Protein AF-A0A6A6K712-F1 (afdb_monomer_lite)

Organism: Hevea brasiliensis (NCBI:txid3981)

pLDDT: mean 76.59, std 17.12, range [21.78, 97.38]

Secondary structure (DSSP, 8-state):
-EE--B---S-S-GGGSB-TTEEEEEETTTTEEEEEEE----PPPP-TT----GGG--S---SPPPP-----TT--S----S--------SSS-HHHHT-TTTT-----BTTTB-TTPEEEEEEEE-TTS-EEEEEEEEEE-----SSBS-----SSSTT-PPP--B-----------EEEE-----STTSS-S---EE------BTTTT-B-TTSS-EEEEEEEEEEE-TTSPEEEEEEE--S-----S-TTSHHHHHTGGGGSSEEEEE--TT---TT-S--TT--STTSHHHHTTS--B-TTS-EEEEE---------GGGSSSPPPP----EEEEES-SSS-TTTTPPPPPP-PPP------

InterPro domains:
  IPR000269 Copper amine oxidase [PTHR10638] (182-354)
  IPR015798 Copper amine oxidase, catalytic domain [PF01179] (91-160)
  IPR015798 Copper amine oxidase, catalytic domain [PF01179] (187-355)
  IPR016182 Copper amine oxidase, N-terminal [SSF54416] (19-58)
  IPR036460 Copper amine oxidase, catalytic domain superfamily [G3DSA:2.70.98.20] (83-179)
  IPR036460 Copper amine oxidase, catalytic domain superfamily [G3DSA:2.70.98.20] (180-360)
  IPR036460 Copper amine oxidase, catalytic domain superfamily [SSF49998] (57-358)

Foldseek 3Di:
DKDWDFDDDVAPLSVQFTQPQWIWDADPVVRDTPDIGRGDGDDTDDPPQQHPDPVPDDDDDDDDDDDDADDDPVAAPDDDDDDDDDDADDDLPRCCQRVNPLNPQAADDEPPRDDPRKDFDKDWDQDPVRDIDIHGRRDIDGDDFPPDWPDWDDDDVDPPDDIDTATDDDDDDFAFWAFFWDFDADPDPPDPDRGDGDGDGDTDFWQVSFQAAPPPGDTWGWGFQQVDAAPVGHTWIWIKDAWDGDADPDDCPDQSCLLVVVRHGQKTKAADDPLLDDQSANRRVVDRNCGHPVNRRVVGDTDPNGHMDMDGDDDDDDDDDPCPPPHHDDDDGDIDTGTDSNDNDDPCPPPHHDDDDDDPPDDPPD

Radius of gyration: 26.73 Å; chains: 1; bounding box: 67×60×81 Å

Sequence (366 aa):
MKVAIRVSELIIGVEKLELEGIKIIVDLEEMKIVDYNDRVKVPVPKSEGTDYRLSKQKPPYDPRINRAAIMQPDGPGFQIDGHTTRGILLQNIFCCGEFGFGLSAVSLVPLADCPNNAVFMDGYYAGQDGKLVKVPNVFCIFERHAGDAMWRHTELDVPDVDPREGCKVYVVKCFNVWFCRKLTRVSDNTTPRKSYWTVVSETAKTESEAKIQLGLKPAELVFVNPNKKTKPGNSYGYRLIPGLTTRSLLLEADCPQIRGAFTKYNVWVTQYYKSEIWAGGRYVDQSHGEDTLAVWSLRNREIDNKDIVFWYVIGIHHLPCQEDFPLMPTLSAGFELRPTNFFESSPVLKVKPPKPVTLPKCSAIP

Structure (mmCIF, N/CA/C/O backbone):
data_AF-A0A6A6K712-F1
#
_entry.id   AF-A0A6A6K712-F1
#
loop_
_atom_site.group_PDB
_atom_site.id
_atom_site.type_symbol
_atom_site.label_atom_id
_atom_site.label_alt_id
_atom_site.label_comp_id
_atom_site.label_asym_id
_atom_site.label_entity_id
_atom_site.label_seq_id
_atom_site.pdbx_PDB_ins_code
_atom_site.Cartn_x
_atom_site.Cartn_y
_atom_site.Cartn_z
_atom_site.occupancy
_atom_site.B_iso_or_equiv
_atom_site.auth_seq_id
_atom_site.auth_comp_id
_atom_site.auth_asym_id
_atom_site.auth_atom_id
_atom_site.pdbx_PDB_model_num
ATOM 1 N N . MET A 1 1 ? -1.254 4.210 -28.004 1.00 60.22 1 MET A N 1
ATOM 2 C CA . MET A 1 1 ? -0.074 4.087 -27.112 1.00 60.22 1 MET A CA 1
ATOM 3 C C . MET A 1 1 ? 1.002 5.101 -27.503 1.00 60.22 1 MET A C 1
ATOM 5 O O . MET A 1 1 ? 1.223 5.295 -28.692 1.00 60.22 1 MET A O 1
ATOM 9 N N . LYS A 1 2 ? 1.666 5.766 -26.545 1.00 56.66 2 LYS A N 1
ATOM 10 C CA . LYS A 1 2 ? 2.875 6.570 -26.826 1.00 56.66 2 LYS A CA 1
ATOM 11 C C . LYS A 1 2 ? 4.104 5.668 -26.749 1.00 56.66 2 LYS A C 1
ATOM 13 O O . LYS A 1 2 ? 4.188 4.859 -25.832 1.00 56.66 2 LYS A O 1
ATOM 18 N N . VAL A 1 3 ? 5.041 5.821 -27.678 1.00 59.66 3 VAL A N 1
ATOM 19 C CA . VAL A 1 3 ? 6.286 5.042 -27.709 1.00 59.66 3 VAL A CA 1
ATOM 20 C C . VAL A 1 3 ? 7.461 5.959 -27.392 1.00 59.66 3 VAL A C 1
ATOM 22 O O . VAL A 1 3 ? 7.604 7.011 -28.014 1.00 59.66 3 VAL A O 1
ATOM 25 N N . ALA A 1 4 ? 8.291 5.547 -26.433 1.00 50.91 4 ALA A N 1
ATOM 26 C CA . ALA A 1 4 ? 9.604 6.133 -26.183 1.00 50.91 4 ALA A CA 1
ATOM 27 C C . ALA A 1 4 ? 10.672 5.264 -26.862 1.00 50.91 4 ALA A C 1
ATOM 29 O O . ALA A 1 4 ? 10.611 4.035 -26.780 1.00 50.91 4 ALA A O 1
ATOM 30 N N . ILE A 1 5 ? 11.633 5.891 -27.544 1.00 57.91 5 ILE A N 1
ATOM 31 C CA . ILE A 1 5 ? 12.730 5.185 -28.219 1.00 57.91 5 ILE A CA 1
ATOM 32 C C . ILE A 1 5 ? 13.990 5.311 -27.372 1.00 57.91 5 ILE A C 1
ATOM 34 O O . ILE A 1 5 ? 14.330 6.390 -26.888 1.00 57.91 5 ILE A O 1
ATOM 38 N N . ARG A 1 6 ? 14.702 4.195 -27.221 1.00 57.81 6 ARG A N 1
ATOM 39 C CA . ARG A 1 6 ? 15.958 4.119 -26.478 1.00 57.81 6 ARG A CA 1
ATOM 40 C C . ARG A 1 6 ? 17.037 3.477 -27.340 1.00 57.81 6 ARG A C 1
ATOM 42 O O . ARG A 1 6 ? 16.749 2.569 -28.122 1.00 57.81 6 ARG A O 1
ATOM 49 N N . VAL A 1 7 ? 18.272 3.952 -27.209 1.00 58.78 7 VAL A N 1
ATOM 50 C CA . VAL A 1 7 ? 19.418 3.404 -27.943 1.00 58.78 7 VAL A CA 1
ATOM 51 C C . VAL A 1 7 ? 19.940 2.183 -27.193 1.00 58.78 7 VAL A C 1
ATOM 53 O O . VAL A 1 7 ? 20.369 2.285 -26.045 1.00 58.78 7 VAL A O 1
ATOM 56 N N . SER A 1 8 ? 19.913 1.021 -27.844 1.00 47.41 8 SER A N 1
ATOM 57 C CA . SER A 1 8 ? 20.531 -0.192 -27.311 1.00 47.41 8 SER A CA 1
ATOM 58 C C . SER A 1 8 ? 21.884 -0.416 -27.978 1.00 47.41 8 SER A C 1
ATOM 60 O O . SER A 1 8 ? 21.962 -0.873 -29.114 1.00 47.41 8 SER A O 1
ATOM 62 N N . GLU A 1 9 ? 22.957 -0.157 -27.241 1.00 56.66 9 GLU A N 1
ATOM 63 C CA . GLU A 1 9 ? 24.219 -0.882 -27.426 1.00 56.66 9 GLU A CA 1
ATOM 64 C C . GLU A 1 9 ? 24.123 -2.202 -26.621 1.00 56.66 9 GLU A C 1
ATOM 66 O O . GLU A 1 9 ? 23.123 -2.415 -25.936 1.00 56.66 9 GLU A O 1
ATOM 71 N N . LEU A 1 10 ? 25.087 -3.132 -26.686 1.00 54.31 10 LEU A N 1
ATOM 72 C CA . LEU A 1 10 ? 25.080 -4.434 -25.961 1.00 54.31 10 LEU A CA 1
ATOM 73 C C . LEU A 1 10 ? 25.186 -4.303 -24.409 1.00 54.31 10 LEU A C 1
ATOM 75 O O . LEU A 1 10 ? 25.837 -5.104 -23.728 1.00 54.31 10 LEU A O 1
ATOM 79 N N . ILE A 1 11 ? 24.563 -3.276 -23.836 1.00 54.75 11 ILE A N 1
ATOM 80 C CA . ILE A 1 11 ? 24.659 -2.793 -22.459 1.00 54.75 11 ILE A CA 1
ATOM 81 C C . ILE A 1 11 ? 23.267 -2.865 -21.818 1.00 54.75 11 ILE A C 1
ATOM 83 O O . ILE A 1 11 ? 22.264 -2.543 -22.451 1.00 54.75 11 ILE A O 1
ATOM 87 N N . ILE A 1 12 ? 23.197 -3.295 -20.554 1.00 56.53 12 ILE A N 1
ATOM 88 C CA . ILE A 1 12 ? 21.950 -3.270 -19.773 1.00 56.53 12 ILE A CA 1
ATOM 89 C C . ILE A 1 12 ? 21.884 -1.944 -19.009 1.00 56.53 12 ILE A C 1
ATOM 91 O O . ILE A 1 12 ? 22.878 -1.508 -18.437 1.00 56.53 12 ILE A O 1
ATOM 95 N N . GLY A 1 13 ? 20.716 -1.295 -19.020 1.00 54.72 13 GLY A N 1
ATOM 96 C CA . GLY A 1 13 ? 20.559 0.108 -18.613 1.00 54.72 13 GLY A CA 1
ATOM 97 C C . GLY A 1 13 ? 20.074 1.031 -19.735 1.00 54.72 13 GLY A C 1
ATOM 98 O O . GLY A 1 13 ? 20.143 2.246 -19.580 1.00 54.72 13 GLY A O 1
ATOM 99 N N . VAL A 1 14 ? 19.548 0.459 -20.826 1.00 54.84 14 VAL A N 1
ATOM 100 C CA . VAL A 1 14 ? 18.940 1.140 -21.990 1.00 54.84 14 VAL A CA 1
ATOM 101 C C . VAL A 1 14 ? 17.938 2.229 -21.583 1.00 54.84 14 VAL A C 1
ATOM 103 O O . VAL A 1 14 ? 17.750 3.207 -22.296 1.00 54.84 14 VAL A O 1
ATOM 106 N N . GLU A 1 15 ? 17.350 2.108 -20.393 1.00 55.06 15 GLU A N 1
ATOM 107 C CA . GLU A 1 15 ? 16.456 3.102 -19.795 1.00 55.06 15 GLU A CA 1
ATOM 108 C C . GLU A 1 15 ? 17.053 4.495 -19.628 1.00 55.06 15 GLU A C 1
ATOM 110 O O . GLU A 1 15 ? 16.322 5.476 -19.609 1.00 55.06 15 GLU A O 1
ATOM 115 N N . LYS A 1 16 ? 18.379 4.574 -19.533 1.00 59.19 16 LYS A N 1
ATOM 116 C CA . LYS A 1 16 ? 19.135 5.813 -19.328 1.00 59.19 16 LYS A CA 1
ATOM 117 C C . LYS A 1 16 ? 19.584 6.446 -20.644 1.00 59.19 16 LYS A C 1
ATOM 119 O O . LYS A 1 16 ? 20.157 7.528 -20.633 1.00 59.19 16 LYS A O 1
ATOM 124 N N . LEU A 1 17 ? 19.370 5.750 -21.761 1.00 67.81 17 LEU A N 1
ATOM 125 C CA . LEU A 1 17 ? 19.819 6.123 -23.102 1.00 67.81 17 LEU A CA 1
ATOM 126 C C . LEU A 1 17 ? 18.607 6.490 -23.962 1.00 67.81 17 LEU A C 1
ATOM 128 O O . LEU A 1 17 ? 18.352 5.891 -25.011 1.00 67.81 17 LEU A O 1
ATOM 132 N N . GLU A 1 18 ? 17.810 7.433 -23.466 1.00 67.88 18 GLU A N 1
ATOM 133 C CA . GLU A 1 18 ? 16.569 7.857 -24.106 1.00 67.88 18 GLU A CA 1
ATOM 134 C C . GLU A 1 18 ? 16.826 8.887 -25.212 1.00 67.88 18 GLU A C 1
ATOM 136 O O . GLU A 1 18 ? 17.618 9.818 -25.055 1.00 67.88 18 GLU A O 1
ATOM 141 N N . LEU A 1 19 ? 16.143 8.712 -26.347 1.00 69.56 19 LEU A N 1
ATOM 142 C CA . LEU A 1 19 ? 16.066 9.731 -27.387 1.00 69.56 19 LEU A CA 1
ATOM 143 C C . LEU A 1 19 ? 14.977 10.731 -27.011 1.00 69.56 19 LEU A C 1
ATOM 145 O O . LEU A 1 19 ? 13.797 10.546 -27.316 1.00 69.56 19 LEU A O 1
ATOM 149 N N . GLU A 1 20 ? 15.386 11.802 -26.343 1.00 72.81 20 GLU A N 1
ATOM 150 C CA . GLU A 1 20 ? 14.476 12.881 -25.989 1.00 72.81 20 GLU A CA 1
ATOM 151 C C . GLU A 1 20 ? 14.055 13.699 -27.216 1.00 72.81 20 GLU A C 1
ATOM 153 O O . GLU A 1 20 ? 14.796 13.863 -28.184 1.00 72.81 20 GLU A O 1
ATOM 158 N N . GLY A 1 21 ? 12.841 14.250 -27.153 1.00 72.81 21 GLY A N 1
ATOM 159 C CA . GLY A 1 21 ? 12.312 15.172 -28.161 1.00 72.81 21 GLY A CA 1
ATOM 160 C C . GLY A 1 21 ? 11.424 14.532 -29.225 1.00 72.81 21 GLY A C 1
ATOM 161 O O . GLY A 1 21 ? 10.531 15.217 -29.731 1.00 72.81 21 GLY A O 1
ATOM 162 N N . ILE A 1 22 ? 11.549 13.226 -29.469 1.00 78.88 22 ILE A N 1
ATOM 163 C CA . ILE A 1 22 ? 10.704 12.485 -30.415 1.00 78.88 22 ILE A CA 1
ATOM 164 C C . ILE A 1 22 ? 9.444 11.968 -29.707 1.00 78.88 22 ILE A C 1
ATOM 166 O O . ILE A 1 22 ? 9.503 11.351 -28.647 1.00 78.88 22 ILE A O 1
ATOM 170 N N . LYS A 1 23 ? 8.276 12.214 -30.301 1.00 75.94 23 LYS A N 1
ATOM 171 C CA . LYS A 1 23 ? 6.977 11.688 -29.870 1.00 75.94 23 LYS A CA 1
ATOM 172 C C . LYS A 1 23 ? 6.403 10.834 -30.992 1.00 75.94 23 LYS A C 1
ATOM 174 O O . LYS A 1 23 ? 6.152 11.344 -32.079 1.00 75.94 23 LYS A O 1
ATOM 179 N N . ILE A 1 24 ? 6.123 9.569 -30.695 1.00 79.88 24 ILE A N 1
ATOM 180 C CA . ILE A 1 24 ? 5.438 8.652 -31.612 1.00 79.88 24 ILE A CA 1
ATOM 181 C C . ILE A 1 24 ? 4.172 8.138 -30.937 1.00 79.88 24 ILE A C 1
ATOM 183 O O . ILE A 1 24 ? 4.213 7.705 -29.781 1.00 79.88 24 ILE A O 1
ATOM 187 N N . ILE A 1 25 ? 3.048 8.187 -31.648 1.00 75.50 25 ILE A N 1
ATOM 188 C CA . ILE A 1 25 ? 1.804 7.539 -31.236 1.00 75.50 25 ILE A CA 1
ATOM 189 C C . ILE A 1 25 ? 1.534 6.373 -32.177 1.00 75.50 25 ILE A C 1
ATOM 191 O O . ILE A 1 25 ? 1.516 6.531 -33.396 1.00 75.50 25 ILE A O 1
ATOM 195 N N . VAL A 1 26 ? 1.301 5.211 -31.579 1.00 82.69 26 VAL A N 1
ATOM 196 C CA . VAL A 1 26 ? 0.946 3.972 -32.266 1.00 82.69 26 VAL A CA 1
ATOM 197 C C . VAL A 1 26 ? -0.461 3.564 -31.855 1.00 82.69 26 VAL A C 1
ATOM 199 O O . VAL A 1 26 ? -0.799 3.580 -30.665 1.00 82.69 26 VAL A O 1
ATOM 202 N N . ASP A 1 27 ? -1.264 3.204 -32.844 1.00 80.06 27 ASP A N 1
ATOM 203 C CA . ASP A 1 27 ? -2.526 2.500 -32.664 1.00 80.06 27 ASP A CA 1
ATOM 204 C C . ASP A 1 27 ? -2.232 0.998 -32.552 1.00 80.06 27 ASP A C 1
ATOM 206 O O . ASP A 1 27 ? -1.562 0.435 -33.419 1.00 80.06 27 ASP A O 1
ATOM 210 N N . LEU A 1 28 ? -2.662 0.379 -31.450 1.00 84.88 28 LEU A N 1
ATOM 211 C CA . LEU A 1 28 ? -2.384 -1.030 -31.156 1.00 84.88 28 LEU A CA 1
ATOM 212 C C . LEU A 1 28 ? -3.397 -1.989 -31.790 1.00 84.88 28 LEU A C 1
ATOM 214 O O . LEU A 1 28 ? -3.107 -3.177 -31.875 1.00 84.88 28 LEU A O 1
ATOM 218 N N . GLU A 1 29 ? -4.558 -1.502 -32.229 1.00 83.50 29 GLU A N 1
ATOM 219 C CA . GLU A 1 29 ? -5.529 -2.323 -32.960 1.00 83.50 29 GLU A CA 1
ATOM 220 C C . GLU A 1 29 ? -5.092 -2.448 -34.418 1.00 83.50 29 GLU A C 1
ATOM 222 O O . GLU A 1 29 ? -5.003 -3.538 -34.978 1.00 83.50 29 GLU A O 1
ATOM 227 N N . GLU A 1 30 ? -4.725 -1.314 -35.005 1.00 87.69 30 GLU A N 1
ATOM 228 C CA . GLU A 1 30 ? -4.307 -1.217 -36.402 1.00 87.69 30 GLU A CA 1
ATOM 229 C C . GLU A 1 30 ? -2.812 -1.513 -36.602 1.00 87.69 30 GLU A C 1
ATOM 231 O O . GLU A 1 30 ? -2.340 -1.615 -37.734 1.00 87.69 30 GLU A O 1
ATOM 236 N N . MET A 1 31 ? -2.051 -1.604 -35.505 1.00 86.88 31 MET A N 1
ATOM 237 C CA . MET A 1 31 ? -0.597 -1.798 -35.484 1.00 86.88 31 MET A CA 1
ATOM 238 C C . MET A 1 31 ? 0.158 -0.801 -36.383 1.00 86.88 31 MET A C 1
ATOM 240 O O . MET A 1 31 ? 1.111 -1.159 -37.080 1.00 86.88 31 MET A O 1
ATOM 244 N N . LYS A 1 32 ? -0.258 0.475 -36.358 1.00 86.56 32 LYS A N 1
ATOM 245 C CA . LYS A 1 32 ? 0.282 1.547 -37.215 1.00 86.56 32 LYS A CA 1
ATOM 246 C C . LYS A 1 32 ? 0.663 2.799 -36.432 1.00 86.56 32 LYS A C 1
ATOM 248 O O . LYS A 1 32 ? 0.041 3.142 -35.427 1.00 86.56 32 LYS A O 1
ATOM 253 N N . ILE A 1 33 ? 1.672 3.518 -36.923 1.00 87.62 33 ILE A N 1
ATOM 254 C CA . ILE A 1 33 ? 2.001 4.859 -36.425 1.00 87.62 33 ILE A CA 1
ATOM 255 C C . ILE A 1 33 ? 0.922 5.824 -36.920 1.00 87.62 33 ILE A C 1
ATOM 257 O O . ILE A 1 33 ? 0.681 5.920 -38.121 1.00 87.62 33 ILE A O 1
ATOM 261 N N . VAL A 1 34 ? 0.285 6.531 -35.990 1.00 90.81 34 VAL A N 1
ATOM 262 C CA . VAL A 1 34 ? -0.789 7.497 -36.279 1.00 90.81 34 VAL A CA 1
ATOM 263 C C . VAL A 1 34 ? -0.352 8.949 -36.106 1.00 90.81 34 VAL A C 1
ATOM 265 O O . VAL A 1 34 ? -0.960 9.839 -36.687 1.00 90.81 34 VAL A O 1
ATOM 268 N N . ASP A 1 35 ? 0.701 9.199 -35.326 1.00 85.19 35 ASP A N 1
ATOM 269 C CA . ASP A 1 35 ? 1.271 10.534 -35.121 1.00 85.19 35 ASP A CA 1
ATOM 270 C C . ASP A 1 35 ? 2.783 10.416 -34.887 1.00 85.19 35 ASP A C 1
ATOM 272 O O . ASP A 1 35 ? 3.242 9.523 -34.165 1.00 85.19 35 ASP A O 1
ATOM 276 N N . TYR A 1 36 ? 3.551 11.322 -35.486 1.00 90.56 36 TYR A N 1
ATOM 277 C CA . TYR A 1 36 ? 5.000 11.425 -35.332 1.00 90.56 36 TYR A CA 1
ATOM 278 C C . TYR A 1 36 ? 5.389 12.898 -35.246 1.00 90.56 36 TYR A C 1
ATOM 280 O O . TYR A 1 36 ? 5.055 13.690 -36.125 1.00 90.56 36 TYR A O 1
ATOM 288 N N . ASN A 1 37 ? 6.128 13.261 -34.202 1.00 83.12 37 ASN A N 1
ATOM 289 C CA . ASN A 1 37 ? 6.601 14.623 -34.004 1.00 83.12 37 ASN A CA 1
ATOM 290 C C . ASN A 1 37 ? 8.009 14.634 -33.392 1.00 83.12 37 ASN A C 1
ATOM 292 O O . ASN A 1 37 ? 8.194 14.193 -32.258 1.00 83.12 37 ASN A O 1
ATOM 296 N N . ASP A 1 38 ? 8.979 15.173 -34.127 1.00 89.25 38 ASP A N 1
ATOM 297 C CA . ASP A 1 38 ? 10.353 15.404 -33.673 1.00 89.25 38 ASP A CA 1
ATOM 298 C C . ASP A 1 38 ? 10.514 16.876 -33.272 1.00 89.25 38 ASP A C 1
ATOM 300 O O . ASP A 1 38 ? 10.546 17.770 -34.118 1.00 89.25 38 ASP A O 1
ATOM 304 N N . ARG A 1 39 ? 10.533 17.133 -31.961 1.00 84.69 39 ARG A N 1
ATOM 305 C CA . ARG A 1 39 ? 10.447 18.494 -31.409 1.00 84.69 39 ARG A CA 1
ATOM 306 C C . ARG A 1 39 ? 11.806 19.139 -31.194 1.00 84.69 39 ARG A C 1
ATOM 308 O O . ARG A 1 39 ? 11.933 20.353 -31.319 1.00 84.69 39 ARG A O 1
ATOM 315 N N . VAL A 1 40 ? 12.791 18.353 -30.770 1.00 82.94 40 VAL A N 1
ATOM 316 C CA . VAL A 1 40 ? 14.097 18.856 -30.343 1.00 82.94 40 VAL A CA 1
ATOM 317 C C . VAL A 1 40 ? 15.137 17.754 -30.462 1.00 82.94 40 VAL A C 1
ATOM 319 O O . VAL A 1 40 ? 14.874 16.605 -30.129 1.00 82.94 40 VAL A O 1
ATOM 322 N N . LYS A 1 41 ? 16.338 18.125 -30.906 1.00 84.44 41 LYS A N 1
ATOM 323 C CA . LYS A 1 41 ? 17.488 17.224 -30.948 1.00 84.44 41 LYS A CA 1
ATOM 324 C C . LYS A 1 41 ? 18.308 17.413 -29.683 1.00 84.44 41 LYS A C 1
ATOM 326 O O . LYS A 1 41 ? 18.992 18.425 -29.540 1.00 84.44 41 LYS A O 1
ATOM 331 N N . VAL A 1 42 ? 18.231 16.442 -28.784 1.00 83.88 42 VAL A N 1
ATOM 332 C CA . VAL A 1 42 ? 19.029 16.405 -27.555 1.00 83.88 42 VAL A CA 1
ATOM 333 C C . VAL A 1 42 ? 20.138 15.362 -27.725 1.00 83.88 42 VAL A C 1
ATOM 335 O O . VAL A 1 42 ? 19.870 14.277 -28.248 1.00 83.88 42 VAL A O 1
ATOM 338 N N . PRO A 1 43 ? 21.391 15.660 -27.337 1.00 84.19 43 PRO A N 1
ATOM 339 C CA . PRO A 1 43 ? 22.447 14.658 -27.323 1.00 84.19 43 PRO A CA 1
ATOM 340 C C . PRO A 1 43 ? 22.082 13.490 -26.403 1.00 84.19 43 PRO A C 1
ATOM 342 O O . PRO A 1 43 ? 21.722 13.700 -25.247 1.00 84.19 43 PRO A O 1
ATOM 345 N N . VAL A 1 44 ? 22.217 12.262 -26.904 1.00 82.12 44 VAL A N 1
ATOM 346 C CA . VAL A 1 44 ? 21.985 11.059 -26.095 1.00 82.12 44 VAL A CA 1
ATOM 347 C C . VAL A 1 44 ? 23.072 10.954 -25.019 1.00 82.12 44 VAL A C 1
ATOM 349 O O . VAL A 1 44 ? 24.255 11.134 -25.339 1.00 82.12 44 VAL A O 1
ATOM 352 N N . PRO A 1 45 ? 22.714 10.653 -23.757 1.00 80.50 45 PRO A N 1
ATOM 353 C CA . PRO A 1 45 ? 23.691 10.386 -22.711 1.00 80.50 45 PRO A CA 1
ATOM 354 C C . PRO A 1 45 ? 24.667 9.269 -23.099 1.00 80.50 45 PRO A C 1
ATOM 356 O O . PRO A 1 45 ? 24.322 8.334 -23.819 1.00 80.50 45 PRO A O 1
ATOM 359 N N . LYS A 1 46 ? 25.907 9.347 -22.607 1.00 83.81 46 LYS A N 1
ATOM 360 C CA . LYS A 1 46 ? 26.893 8.279 -22.825 1.00 83.81 46 LYS A CA 1
ATOM 361 C C . LYS A 1 46 ? 26.515 7.031 -22.025 1.00 83.81 46 LYS A C 1
ATOM 363 O O . LYS A 1 46 ? 25.998 7.129 -20.918 1.00 83.81 46 LYS A O 1
ATOM 368 N N . SER A 1 47 ? 26.853 5.858 -22.555 1.00 80.06 47 SER A N 1
ATOM 369 C CA . SER A 1 47 ? 26.613 4.566 -21.897 1.00 80.06 47 SER A CA 1
ATOM 370 C C . SER A 1 47 ? 27.607 4.238 -20.772 1.00 80.06 47 SER A C 1
ATOM 372 O O . SER A 1 47 ? 27.380 3.314 -19.986 1.00 80.06 47 SER A O 1
ATOM 374 N N . GLU A 1 48 ? 28.692 5.002 -20.646 1.00 82.19 48 GLU A N 1
ATOM 375 C CA . GLU A 1 48 ? 29.710 4.815 -19.612 1.00 82.19 48 GLU A CA 1
ATOM 376 C C . GLU A 1 48 ? 29.122 4.963 -18.195 1.00 82.19 48 GLU A C 1
ATOM 378 O O . GLU A 1 48 ? 28.395 5.908 -17.902 1.00 82.19 48 GLU A O 1
ATOM 383 N N . GLY A 1 49 ? 29.415 4.002 -17.311 1.00 77.00 49 GLY A N 1
ATOM 384 C CA . GLY A 1 49 ? 28.931 4.007 -15.924 1.00 77.00 49 GLY A CA 1
ATOM 385 C C . GLY A 1 49 ? 27.464 3.599 -15.731 1.00 77.00 49 GLY A C 1
ATOM 386 O O . GLY A 1 49 ? 26.958 3.685 -14.618 1.00 77.00 49 GLY A O 1
ATOM 387 N N . THR A 1 50 ? 26.770 3.136 -16.778 1.00 82.31 50 THR A N 1
ATOM 388 C CA . THR A 1 50 ? 25.335 2.794 -16.690 1.00 82.31 50 THR A CA 1
ATOM 389 C C . THR A 1 50 ? 25.037 1.321 -16.383 1.00 82.31 50 THR A C 1
ATOM 391 O O . THR A 1 50 ? 23.953 1.033 -15.857 1.00 82.31 50 THR A O 1
ATOM 394 N N . ASP A 1 51 ? 25.970 0.406 -16.686 1.00 82.69 51 ASP A N 1
ATOM 395 C CA . ASP A 1 51 ? 25.801 -1.043 -16.503 1.00 82.69 51 ASP A CA 1
ATOM 396 C C . ASP A 1 51 ? 26.009 -1.440 -15.035 1.00 82.69 51 ASP A C 1
ATOM 398 O O . ASP A 1 51 ? 27.089 -1.286 -14.457 1.00 82.69 51 ASP A O 1
ATOM 402 N N . TYR A 1 52 ? 24.953 -1.969 -14.425 1.00 84.19 52 TYR A N 1
ATOM 403 C CA . TYR A 1 52 ? 24.940 -2.379 -13.022 1.00 84.19 52 TYR A CA 1
ATOM 404 C C . TYR A 1 52 ? 25.279 -3.864 -12.830 1.00 84.19 52 TYR A C 1
ATOM 406 O O . TYR A 1 52 ? 25.340 -4.343 -11.698 1.00 84.19 52 TYR A O 1
ATOM 414 N N . ARG A 1 53 ? 25.495 -4.634 -13.908 1.00 84.94 53 ARG A N 1
ATOM 415 C CA . ARG A 1 53 ? 25.877 -6.043 -13.775 1.00 84.94 53 ARG A CA 1
ATOM 416 C C . ARG A 1 53 ? 27.305 -6.145 -13.274 1.00 84.94 53 ARG A C 1
ATOM 418 O O . ARG A 1 53 ? 28.229 -5.704 -13.953 1.00 84.94 53 ARG A O 1
ATOM 425 N N . LEU A 1 54 ? 27.502 -6.893 -12.191 1.00 84.38 54 LEU A N 1
ATOM 426 C CA . LEU A 1 54 ? 28.834 -7.182 -11.654 1.00 84.38 54 LEU A CA 1
ATOM 427 C C . LEU A 1 54 ? 29.803 -7.713 -12.729 1.00 84.38 54 LEU A C 1
ATOM 429 O O . LEU A 1 54 ? 30.944 -7.280 -12.798 1.00 84.38 54 LEU A O 1
ATOM 433 N N . SER A 1 55 ? 29.330 -8.575 -13.641 1.00 87.31 55 SER A N 1
ATOM 434 C CA . SER A 1 55 ? 30.134 -9.129 -14.751 1.00 87.31 55 SER A CA 1
ATOM 435 C C . SER A 1 55 ? 30.697 -8.098 -15.744 1.00 87.31 55 SER A C 1
ATOM 437 O O . SER A 1 55 ? 31.567 -8.430 -16.545 1.00 87.31 55 SER A O 1
ATOM 439 N N . LYS A 1 56 ? 30.161 -6.873 -15.748 1.00 85.56 56 LYS A N 1
ATOM 440 C CA . LYS A 1 56 ? 30.550 -5.778 -16.648 1.00 85.56 56 LYS A CA 1
ATOM 441 C C . LYS A 1 56 ? 31.292 -4.660 -15.920 1.00 85.56 56 LYS A C 1
ATOM 443 O O . LYS A 1 56 ? 31.803 -3.754 -16.575 1.00 85.56 56 LYS A O 1
ATOM 448 N N . GLN A 1 57 ? 31.375 -4.734 -14.595 1.00 85.38 57 GLN A N 1
ATOM 449 C CA . GLN A 1 57 ? 32.108 -3.777 -13.782 1.00 85.38 57 GLN A CA 1
ATOM 450 C C . GLN A 1 57 ? 33.593 -4.144 -13.700 1.00 85.38 57 GLN A C 1
ATOM 452 O O . GLN A 1 57 ? 34.000 -5.271 -13.992 1.00 85.38 57 GLN A O 1
ATOM 457 N N . LYS A 1 58 ? 34.419 -3.153 -13.355 1.00 86.31 58 LYS A N 1
ATOM 458 C CA . LYS A 1 58 ? 35.866 -3.305 -13.172 1.00 86.31 58 LYS A CA 1
ATOM 459 C C . LYS A 1 58 ? 36.225 -2.968 -11.718 1.00 86.31 58 LYS A C 1
ATOM 461 O O . LYS A 1 58 ? 35.555 -2.117 -11.139 1.00 86.31 58 LYS A O 1
ATOM 466 N N . PRO A 1 59 ? 37.270 -3.590 -11.141 1.00 85.06 59 PRO A N 1
ATOM 467 C CA . PRO A 1 59 ? 37.770 -3.234 -9.813 1.00 85.06 59 PRO A CA 1
ATOM 468 C C . PRO A 1 59 ? 38.141 -1.741 -9.698 1.00 85.06 59 PRO A C 1
ATOM 470 O O . PRO A 1 59 ? 38.524 -1.146 -10.711 1.00 85.06 59 PRO A O 1
ATOM 473 N N . PRO A 1 60 ? 38.121 -1.154 -8.484 1.00 88.19 60 PRO A N 1
ATOM 474 C CA . PRO A 1 60 ? 37.969 -1.816 -7.181 1.00 88.19 60 PRO A CA 1
ATOM 475 C C . PRO A 1 60 ? 36.510 -2.100 -6.777 1.00 88.19 60 PRO A C 1
ATOM 477 O O . PRO A 1 60 ? 35.606 -1.342 -7.107 1.00 88.19 60 PRO A O 1
ATOM 480 N N . TYR A 1 61 ? 36.302 -3.182 -6.016 1.00 84.75 61 TYR A N 1
ATOM 481 C CA . TYR A 1 61 ? 35.022 -3.509 -5.377 1.00 84.75 61 TYR A CA 1
ATOM 482 C C . TYR A 1 61 ? 35.152 -3.288 -3.866 1.00 84.75 61 TYR A C 1
ATOM 484 O O . TYR A 1 61 ? 35.881 -4.030 -3.208 1.00 84.75 61 TYR A O 1
ATOM 492 N N . ASP A 1 62 ? 34.476 -2.279 -3.326 1.00 76.44 62 ASP A N 1
ATOM 493 C CA . ASP A 1 62 ? 34.542 -1.898 -1.908 1.00 76.44 62 ASP A CA 1
ATOM 494 C C . ASP A 1 62 ? 33.192 -1.268 -1.494 1.00 76.44 62 ASP A C 1
ATOM 496 O O . ASP A 1 62 ? 32.565 -0.631 -2.346 1.00 76.44 62 ASP A O 1
ATOM 500 N N . PRO A 1 63 ? 32.694 -1.422 -0.247 1.00 83.19 63 PRO A N 1
ATOM 501 C CA . PRO A 1 63 ? 33.215 -2.212 0.871 1.00 83.19 63 PRO A CA 1
ATOM 502 C C . PRO A 1 63 ? 33.008 -3.726 0.726 1.00 83.19 63 PRO A C 1
ATOM 504 O O . PRO A 1 63 ? 31.964 -4.194 0.264 1.00 83.19 63 PRO A O 1
ATOM 507 N N . ARG A 1 64 ? 33.965 -4.530 1.209 1.00 81.69 64 ARG A N 1
ATOM 508 C CA . ARG A 1 64 ? 33.767 -5.984 1.343 1.00 81.69 64 ARG A CA 1
ATOM 509 C C . ARG A 1 64 ? 32.762 -6.295 2.457 1.00 81.69 64 ARG A C 1
ATOM 511 O O . ARG A 1 64 ? 33.019 -6.033 3.629 1.00 81.69 64 ARG A O 1
ATOM 518 N N . ILE A 1 65 ? 31.653 -6.938 2.101 1.00 81.62 65 ILE A N 1
ATOM 519 C CA . ILE A 1 65 ? 30.638 -7.393 3.060 1.00 81.62 65 ILE A CA 1
ATOM 520 C C . ILE A 1 65 ? 31.011 -8.786 3.590 1.00 81.62 65 ILE A C 1
ATOM 522 O O . ILE A 1 65 ? 31.311 -9.706 2.822 1.00 81.62 65 ILE A O 1
ATOM 526 N N . ASN A 1 66 ? 30.997 -8.952 4.915 1.00 82.56 66 ASN A N 1
ATOM 527 C CA . ASN A 1 66 ? 31.228 -10.247 5.555 1.00 82.56 66 ASN A CA 1
ATOM 528 C C . ASN A 1 66 ? 30.049 -11.193 5.307 1.00 82.56 66 ASN A C 1
ATOM 530 O O . ASN A 1 66 ? 28.887 -10.805 5.409 1.00 82.56 66 ASN A O 1
ATOM 534 N N . ARG A 1 67 ? 30.350 -12.462 5.018 1.00 78.62 67 ARG A N 1
ATOM 535 C CA . ARG A 1 67 ? 29.319 -13.489 4.839 1.00 78.62 67 ARG A CA 1
ATOM 536 C C . ARG A 1 67 ? 28.637 -13.788 6.174 1.00 78.62 67 ARG A C 1
ATOM 538 O O . ARG A 1 67 ? 29.320 -13.973 7.178 1.00 78.62 67 ARG A O 1
ATOM 545 N N . ALA A 1 68 ? 27.315 -13.908 6.152 1.00 75.62 68 ALA A N 1
ATOM 546 C CA . ALA A 1 68 ? 26.507 -14.351 7.281 1.00 75.62 68 ALA A CA 1
ATOM 547 C C . ALA A 1 68 ? 25.628 -15.535 6.857 1.00 75.62 68 ALA A C 1
ATOM 549 O O . ALA A 1 68 ? 25.142 -15.572 5.727 1.00 75.62 68 ALA A O 1
ATOM 550 N N . ALA A 1 69 ? 25.430 -16.496 7.759 1.00 74.31 69 ALA A N 1
ATOM 551 C CA . ALA A 1 69 ? 24.551 -17.642 7.548 1.00 74.31 69 ALA A CA 1
ATOM 552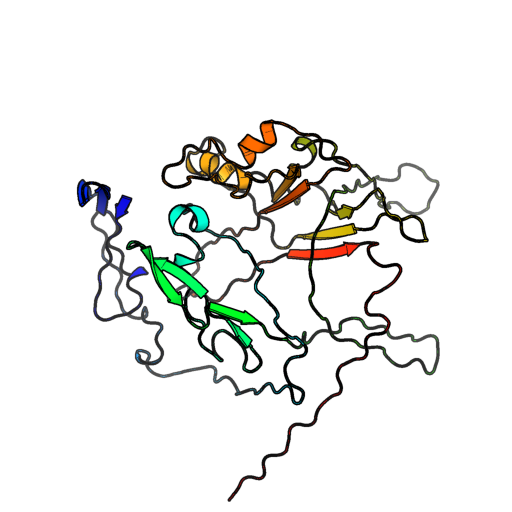 C C . ALA A 1 69 ? 23.421 -17.619 8.582 1.00 74.31 69 ALA A C 1
ATOM 554 O O . ALA A 1 69 ? 23.672 -17.441 9.774 1.00 74.31 69 ALA A O 1
ATOM 555 N N . ILE A 1 70 ? 22.186 -17.809 8.118 1.00 70.31 70 ILE A N 1
ATOM 556 C CA . ILE A 1 70 ? 20.995 -17.954 8.962 1.00 70.31 70 ILE A CA 1
ATOM 557 C C . ILE A 1 70 ? 20.529 -19.404 8.837 1.00 70.31 70 ILE A C 1
ATOM 559 O O . ILE A 1 70 ? 20.323 -19.895 7.726 1.00 70.31 70 ILE A O 1
ATOM 563 N N . MET A 1 71 ? 20.374 -20.084 9.973 1.00 73.75 71 MET A N 1
ATOM 564 C CA . MET A 1 71 ? 19.935 -21.477 10.048 1.00 73.75 71 MET A CA 1
ATOM 565 C C . MET A 1 71 ? 18.806 -21.598 11.069 1.00 73.75 71 MET A C 1
ATOM 567 O O . MET A 1 71 ? 18.943 -21.124 12.195 1.00 73.75 71 MET A O 1
ATOM 571 N N . GLN A 1 72 ? 17.711 -22.251 10.679 1.00 70.31 72 GLN A N 1
ATOM 572 C CA . GLN A 1 72 ? 16.637 -22.670 11.580 1.00 70.31 72 GLN A CA 1
ATOM 573 C C . GLN A 1 72 ? 16.716 -24.197 11.724 1.00 70.31 72 GLN A C 1
ATOM 575 O O . GLN A 1 72 ? 16.307 -24.896 10.798 1.00 70.31 72 GLN A O 1
ATOM 580 N N . PRO A 1 73 ? 17.283 -24.727 12.827 1.00 77.06 73 PRO A N 1
ATOM 581 C CA . PRO A 1 73 ? 17.505 -26.168 12.994 1.00 77.06 73 PRO A CA 1
ATOM 582 C C . PRO A 1 73 ? 16.216 -26.990 12.914 1.00 77.06 73 PRO A C 1
ATOM 584 O O . PRO A 1 73 ? 16.225 -28.093 12.379 1.00 77.06 73 PRO A O 1
ATOM 587 N N . ASP A 1 74 ? 15.117 -26.420 13.408 1.00 79.50 74 ASP A N 1
ATOM 588 C CA . ASP A 1 74 ? 13.804 -27.066 13.481 1.00 79.50 74 ASP A CA 1
ATOM 589 C C . ASP A 1 74 ? 12.932 -26.797 12.235 1.00 79.50 74 ASP A C 1
ATOM 591 O O . ASP A 1 74 ? 11.765 -27.184 12.196 1.00 79.50 74 ASP A O 1
ATOM 595 N N . GLY A 1 75 ? 13.486 -26.138 11.208 1.00 74.25 75 GLY A N 1
ATOM 596 C CA . GLY A 1 75 ? 12.750 -25.689 10.023 1.00 74.25 75 GLY A CA 1
ATOM 597 C C . GLY A 1 75 ? 11.948 -24.393 10.241 1.00 74.25 75 GLY A C 1
ATOM 598 O O . GLY A 1 75 ? 12.060 -23.761 11.295 1.00 74.25 75 GLY A O 1
ATOM 599 N N . PRO A 1 76 ? 11.176 -23.947 9.230 1.00 71.38 76 PRO A N 1
ATOM 600 C CA . PRO A 1 76 ? 10.299 -22.787 9.362 1.00 71.38 76 PRO A CA 1
ATOM 601 C C . PRO A 1 76 ? 9.153 -23.076 10.343 1.00 71.38 76 PRO A C 1
ATOM 603 O O . PRO A 1 76 ? 8.525 -24.132 10.284 1.00 71.38 76 PRO A O 1
ATOM 606 N N . GLY A 1 77 ? 8.823 -22.117 11.208 1.00 68.62 77 GLY A N 1
ATOM 607 C CA . GLY A 1 77 ? 7.728 -22.213 12.182 1.00 68.62 77 GLY A CA 1
ATOM 608 C C . GLY A 1 77 ? 6.317 -22.093 11.591 1.00 68.62 77 GLY A C 1
ATOM 609 O O . GLY A 1 77 ? 5.341 -22.016 12.341 1.00 68.62 77 GLY A O 1
ATOM 610 N N . PHE A 1 78 ? 6.180 -22.090 10.263 1.00 65.81 78 PHE A N 1
ATOM 611 C CA . PHE A 1 78 ? 4.906 -22.004 9.553 1.00 65.81 78 PHE A CA 1
ATOM 612 C C . PHE A 1 78 ? 4.726 -23.166 8.569 1.00 65.81 78 PHE A C 1
ATOM 614 O O . PHE A 1 78 ? 5.680 -23.670 7.980 1.00 65.81 78 PHE A O 1
ATOM 621 N N . GLN A 1 79 ? 3.468 -23.548 8.349 1.00 64.00 79 GLN A N 1
ATOM 622 C CA . GLN A 1 79 ? 3.048 -24.433 7.264 1.00 64.00 79 GLN A CA 1
ATOM 623 C C . GLN A 1 79 ? 2.146 -23.638 6.319 1.00 64.00 79 GLN A C 1
ATOM 625 O O . GLN A 1 79 ? 1.257 -22.915 6.773 1.00 64.00 79 GLN A O 1
ATOM 630 N N . ILE A 1 80 ? 2.393 -23.740 5.014 1.00 55.78 80 ILE A N 1
ATOM 631 C CA . ILE A 1 80 ? 1.568 -23.088 3.995 1.00 55.78 80 ILE A CA 1
ATOM 632 C C . ILE A 1 80 ? 0.524 -24.101 3.521 1.00 55.78 80 ILE A C 1
ATOM 634 O O . ILE A 1 80 ? 0.878 -25.087 2.879 1.00 55.78 80 ILE A O 1
ATOM 638 N N . ASP A 1 81 ? -0.748 -23.837 3.820 1.00 52.28 81 ASP A N 1
ATOM 639 C CA . ASP A 1 81 ? -1.897 -24.526 3.229 1.00 52.28 81 ASP A CA 1
ATOM 640 C C . ASP A 1 81 ? -2.761 -23.495 2.482 1.00 52.28 81 ASP A C 1
ATOM 642 O O . ASP A 1 81 ? -3.442 -22.661 3.085 1.00 52.28 81 ASP A O 1
ATOM 646 N N . GLY A 1 82 ? -2.663 -23.491 1.150 1.00 60.75 82 GLY A N 1
ATOM 647 C CA . GLY A 1 82 ? -3.374 -22.556 0.275 1.00 60.75 82 GLY A CA 1
ATOM 648 C C . GLY A 1 82 ? -2.649 -21.231 -0.015 1.00 60.75 82 GLY A C 1
ATOM 649 O O . GLY A 1 82 ? -1.479 -21.042 0.298 1.00 60.75 82 GLY A O 1
ATOM 650 N N . HIS A 1 83 ? -3.354 -20.309 -0.684 1.00 52.41 83 HIS A N 1
ATOM 651 C CA . HIS A 1 83 ? -2.775 -19.090 -1.268 1.00 52.41 83 HIS A CA 1
ATOM 652 C C . HIS A 1 83 ? -3.708 -17.888 -1.045 1.00 52.41 83 HIS A C 1
ATOM 654 O O . HIS A 1 83 ? -4.786 -17.824 -1.640 1.00 52.41 83 HIS A O 1
ATOM 660 N N . THR A 1 84 ? -3.349 -16.903 -0.210 1.00 29.25 84 THR A N 1
ATOM 661 C CA . THR A 1 84 ? -4.074 -15.613 -0.198 1.00 29.25 84 THR A CA 1
ATOM 662 C C . THR A 1 84 ? -3.196 -14.441 0.242 1.00 29.25 84 THR A C 1
ATOM 664 O O . THR A 1 84 ? -2.998 -14.220 1.433 1.00 29.25 84 THR A O 1
ATOM 667 N N . THR A 1 85 ? -2.754 -13.626 -0.715 1.00 24.95 85 THR A N 1
ATOM 668 C CA . THR A 1 85 ? -2.167 -12.289 -0.494 1.00 24.95 85 THR A CA 1
ATOM 669 C C . THR A 1 85 ? -2.526 -11.357 -1.670 1.00 24.95 85 THR A C 1
ATOM 671 O O . THR A 1 85 ? -2.766 -11.826 -2.783 1.00 24.95 85 THR A O 1
ATOM 674 N N . ARG A 1 86 ? -2.642 -10.036 -1.433 1.00 24.56 86 ARG A N 1
ATOM 675 C CA . ARG A 1 86 ? -2.931 -8.984 -2.447 1.00 24.56 86 ARG A CA 1
ATOM 676 C C . ARG A 1 86 ? -2.143 -7.687 -2.142 1.00 24.56 86 ARG A C 1
ATOM 678 O O . ARG A 1 86 ? -2.012 -7.358 -0.966 1.00 24.56 86 ARG A O 1
ATOM 685 N N . GLY A 1 87 ? -1.672 -6.947 -3.167 1.00 22.56 87 GLY A N 1
ATOM 686 C CA . GLY A 1 87 ? -0.871 -5.692 -3.069 1.00 22.56 87 GLY A CA 1
ATOM 687 C C . GLY A 1 87 ? -0.948 -4.738 -4.303 1.00 22.56 87 GLY A C 1
ATOM 688 O O . GLY A 1 87 ? -1.515 -5.142 -5.316 1.00 22.56 87 GLY A O 1
ATOM 689 N N . ILE A 1 88 ? -0.439 -3.479 -4.179 1.00 26.97 88 ILE A N 1
ATOM 690 C CA . ILE A 1 88 ? -0.728 -2.201 -4.942 1.00 26.97 88 ILE A CA 1
ATOM 691 C C . ILE A 1 88 ? 0.584 -1.379 -5.317 1.00 26.97 88 ILE A C 1
ATOM 693 O O . ILE A 1 88 ? 1.664 -1.827 -4.956 1.00 26.97 88 ILE A O 1
ATOM 697 N N . LEU A 1 89 ? 0.510 -0.187 -5.980 1.00 28.61 89 LEU A N 1
ATOM 698 C CA . LEU A 1 89 ? 1.231 0.372 -7.182 1.00 28.61 89 LEU A CA 1
ATOM 699 C C . LEU A 1 89 ? 1.784 1.869 -7.187 1.00 28.61 89 LEU A C 1
ATOM 701 O O . LEU A 1 89 ? 1.299 2.635 -6.360 1.00 28.61 89 LEU A O 1
ATOM 705 N N . LEU A 1 90 ? 2.650 2.327 -8.173 1.00 26.61 90 LEU A N 1
ATOM 706 C CA . LEU A 1 90 ? 3.070 3.755 -8.508 1.00 26.61 90 LEU A CA 1
ATOM 707 C C . LEU A 1 90 ? 3.290 4.242 -10.018 1.00 26.61 90 LEU A C 1
ATOM 709 O O . LEU A 1 90 ? 3.525 3.420 -10.896 1.00 26.61 90 LEU A O 1
ATOM 713 N N . GLN A 1 91 ? 3.304 5.607 -10.200 1.00 31.58 91 GLN A N 1
ATOM 714 C CA . GLN A 1 91 ? 3.624 6.647 -11.270 1.00 31.58 91 GLN A CA 1
ATOM 715 C C . GLN A 1 91 ? 2.764 6.872 -12.549 1.00 31.58 91 GLN A C 1
ATOM 717 O O . GLN A 1 91 ? 3.234 6.510 -13.617 1.00 31.58 91 GLN A O 1
ATOM 722 N N . ASN A 1 92 ? 1.605 7.584 -12.468 1.00 51.78 92 ASN A N 1
ATOM 723 C CA . ASN A 1 92 ? 0.555 7.961 -13.486 1.00 51.78 92 ASN A CA 1
ATOM 724 C C . ASN A 1 92 ? 0.173 6.931 -14.566 1.00 51.78 92 ASN A C 1
ATOM 726 O O . ASN A 1 92 ? -0.769 7.113 -15.333 1.00 51.78 92 ASN A O 1
ATOM 730 N N . ILE A 1 93 ? 0.916 5.856 -14.582 1.00 54.19 93 ILE A N 1
ATOM 731 C CA . ILE A 1 93 ? 0.667 4.555 -15.087 1.00 54.19 93 ILE A CA 1
ATOM 732 C C . ILE A 1 93 ? -0.074 3.878 -13.958 1.00 54.19 93 ILE A C 1
ATOM 734 O O . ILE A 1 93 ? 0.410 3.755 -12.825 1.00 54.19 93 ILE A O 1
ATOM 738 N N . PHE A 1 94 ? -1.273 3.433 -14.263 1.00 65.62 94 PHE A N 1
ATOM 739 C CA . PHE A 1 94 ? -1.995 2.609 -13.331 1.00 65.62 94 PHE A CA 1
ATOM 740 C C . PHE A 1 94 ? -1.500 1.168 -13.511 1.00 65.62 94 PHE A C 1
ATOM 742 O O . PHE A 1 94 ? -2.276 0.353 -13.983 1.00 65.62 94 PHE A O 1
ATOM 749 N N . CYS A 1 95 ? -0.241 0.808 -13.188 1.00 56.59 95 CYS A N 1
ATOM 750 C CA . CYS A 1 95 ? 0.318 -0.499 -13.588 1.00 56.59 95 CYS A CA 1
ATOM 751 C C . CYS A 1 95 ? -0.535 -1.711 -13.173 1.00 56.59 95 CYS A C 1
ATOM 753 O O . CYS A 1 95 ? -0.531 -2.703 -13.885 1.00 56.59 95 CYS A O 1
ATOM 755 N N . CYS A 1 96 ? -1.337 -1.648 -12.105 1.00 68.75 96 CYS A N 1
ATOM 756 C CA . CYS A 1 96 ? -2.348 -2.671 -11.821 1.00 68.75 96 CYS A CA 1
ATOM 757 C C . CYS A 1 96 ? -3.415 -2.777 -12.922 1.00 68.75 96 CYS A C 1
ATOM 759 O O . CYS A 1 96 ? -3.707 -3.881 -13.364 1.00 68.75 96 CYS A O 1
ATOM 761 N N . GLY A 1 97 ? -4.018 -1.652 -13.316 1.00 67.19 97 GLY A N 1
ATOM 762 C CA . GLY A 1 97 ? -5.130 -1.594 -14.268 1.00 67.19 97 GLY A CA 1
ATOM 763 C C . GLY A 1 97 ? -4.721 -1.493 -15.741 1.00 67.19 97 GLY A C 1
ATOM 764 O O . GLY A 1 97 ? -5.523 -1.835 -16.599 1.00 67.19 97 GLY A O 1
ATOM 765 N N . GLU A 1 98 ? -3.500 -1.043 -16.036 1.00 71.75 98 GLU A N 1
ATOM 766 C CA . GLU A 1 98 ? -2.971 -0.865 -17.398 1.00 71.75 98 GLU A CA 1
ATOM 767 C C . GLU A 1 98 ? -2.012 -1.998 -17.804 1.00 71.75 98 GLU A C 1
ATOM 769 O O . GLU A 1 98 ? -2.021 -2.415 -18.956 1.00 71.75 98 GLU A O 1
ATOM 774 N N . PHE A 1 99 ? -1.213 -2.533 -16.871 1.00 69.31 99 PHE A N 1
ATOM 775 C CA . PHE A 1 99 ? -0.172 -3.534 -17.171 1.00 69.31 99 PHE A CA 1
ATOM 776 C C . PHE A 1 99 ? -0.401 -4.894 -16.493 1.00 69.31 99 PHE A C 1
ATOM 778 O O . PHE A 1 99 ? 0.101 -5.909 -16.962 1.00 69.31 99 PHE A O 1
ATOM 785 N N . GLY A 1 100 ? -1.186 -4.937 -15.415 1.00 68.25 100 GLY A N 1
ATOM 786 C CA . GLY A 1 100 ? -1.448 -6.141 -14.635 1.00 68.25 100 GLY A CA 1
ATOM 787 C C . GLY A 1 100 ? -0.269 -6.535 -13.743 1.00 68.25 100 GLY A C 1
ATOM 788 O O . GLY A 1 100 ? 0.690 -7.160 -14.175 1.00 68.25 100 GLY A O 1
ATOM 789 N N . PHE A 1 101 ? -0.382 -6.281 -12.442 1.00 69.44 101 PHE A N 1
ATOM 790 C CA . PHE A 1 101 ? 0.658 -6.626 -11.462 1.00 69.44 101 PHE A CA 1
ATOM 791 C C . PHE A 1 101 ? 1.063 -8.102 -11.431 1.00 69.44 101 PHE A C 1
ATOM 793 O O . PHE A 1 101 ? 2.233 -8.409 -11.235 1.00 69.44 101 PHE A O 1
ATOM 800 N N . GLY A 1 102 ? 0.112 -9.013 -11.647 1.00 65.44 102 GLY A N 1
ATOM 801 C CA . GLY A 1 102 ? 0.421 -10.439 -11.754 1.00 65.44 102 GLY A CA 1
ATOM 802 C C . GLY A 1 102 ? 1.172 -10.804 -13.038 1.00 65.44 102 GLY A C 1
ATOM 803 O O . GLY A 1 102 ? 1.967 -11.736 -13.017 1.00 65.44 102 GLY A O 1
ATOM 804 N N . LEU A 1 103 ? 0.949 -10.066 -14.132 1.00 68.81 103 LEU A N 1
ATOM 805 C CA . LEU A 1 103 ? 1.612 -10.292 -15.422 1.00 68.81 103 LEU A CA 1
ATOM 806 C C . LEU A 1 103 ? 3.057 -9.783 -15.403 1.00 68.81 103 LEU A C 1
ATOM 808 O O . LEU A 1 103 ? 3.930 -10.389 -16.013 1.00 68.81 103 LEU A O 1
ATOM 812 N N . SER A 1 104 ? 3.311 -8.702 -14.662 1.00 69.69 104 SER A N 1
ATOM 813 C CA . SER A 1 104 ? 4.645 -8.115 -14.489 1.00 69.69 104 SER A CA 1
ATOM 814 C C . SER A 1 104 ? 5.479 -8.767 -13.380 1.00 69.69 104 SER A C 1
ATOM 816 O O . SER A 1 104 ? 6.578 -8.297 -13.089 1.00 69.69 104 SER A O 1
ATOM 818 N N . ALA A 1 105 ? 4.965 -9.804 -12.715 1.00 71.62 105 ALA A N 1
ATOM 819 C CA . ALA A 1 105 ? 5.680 -10.472 -11.637 1.00 71.62 105 ALA A CA 1
ATOM 820 C C . ALA A 1 105 ? 6.854 -11.309 -12.181 1.00 71.62 105 ALA A C 1
ATOM 822 O O . ALA A 1 105 ? 6.721 -12.009 -13.185 1.00 71.62 105 ALA A O 1
ATOM 823 N N . VAL A 1 106 ? 8.002 -11.249 -11.502 1.00 74.75 106 VAL A N 1
ATOM 824 C CA . VAL A 1 106 ? 9.241 -11.942 -11.893 1.00 74.75 106 VAL A CA 1
ATOM 825 C C . VAL A 1 106 ? 9.588 -13.061 -10.913 1.00 74.75 106 VAL A C 1
ATOM 827 O O . VAL A 1 106 ? 9.148 -13.058 -9.765 1.00 74.75 106 VAL A O 1
ATOM 830 N N . SER A 1 107 ? 10.392 -14.021 -11.369 1.00 78.69 107 SER A N 1
ATOM 831 C CA . SER A 1 107 ? 10.929 -15.079 -10.512 1.00 78.69 107 SER A CA 1
ATOM 832 C C . SER A 1 107 ? 11.952 -14.518 -9.530 1.00 78.69 107 SER A C 1
ATOM 834 O O . SER A 1 107 ? 12.951 -13.932 -9.945 1.00 78.69 107 SER A O 1
ATOM 836 N N . LEU A 1 108 ? 11.715 -14.743 -8.239 1.00 76.88 108 LEU A N 1
ATOM 837 C CA . LEU A 1 108 ? 12.612 -14.333 -7.163 1.00 76.88 108 LEU A CA 1
ATOM 838 C C . LEU A 1 108 ? 13.870 -15.209 -7.165 1.00 76.88 108 LEU A C 1
ATOM 840 O O . LEU A 1 108 ? 13.795 -16.438 -7.277 1.00 76.88 108 LEU A O 1
ATOM 844 N N . VAL A 1 109 ? 15.029 -14.572 -7.015 1.00 82.62 109 VAL A N 1
ATOM 845 C CA . VAL A 1 109 ? 16.345 -15.206 -6.956 1.00 82.62 109 VAL A CA 1
ATOM 846 C C . VAL A 1 109 ? 16.650 -15.594 -5.5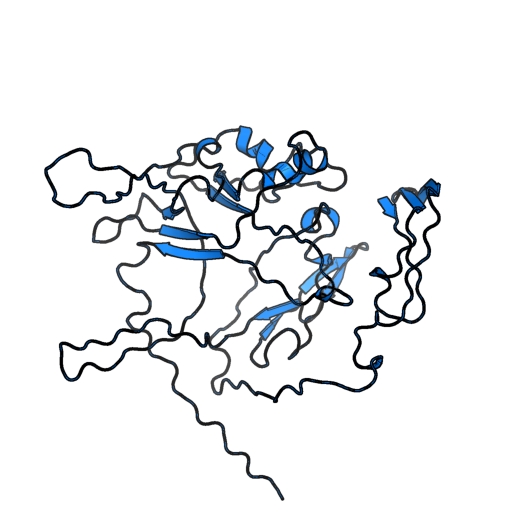03 1.00 82.62 109 VAL A C 1
ATOM 848 O O . VAL A 1 109 ? 16.798 -14.715 -4.644 1.00 82.62 109 VAL A O 1
ATOM 851 N N . PRO A 1 110 ? 16.781 -16.896 -5.185 1.00 84.75 110 PRO A N 1
ATOM 852 C CA . PRO A 1 110 ? 17.116 -17.339 -3.835 1.00 84.75 110 PRO A CA 1
ATOM 853 C C . PRO A 1 110 ? 18.417 -16.707 -3.327 1.00 84.75 110 PRO A C 1
ATOM 855 O O . PRO A 1 110 ? 19.369 -16.546 -4.088 1.00 84.75 110 PRO A O 1
ATOM 858 N N . LEU A 1 111 ? 18.463 -16.372 -2.034 1.00 82.75 111 LEU A N 1
ATOM 859 C CA . LEU A 1 111 ? 19.575 -15.706 -1.336 1.00 82.75 111 LEU A CA 1
ATOM 860 C C . LEU A 1 111 ? 19.843 -14.246 -1.729 1.00 82.75 111 LEU A C 1
ATOM 862 O O . LEU A 1 111 ? 20.500 -13.548 -0.959 1.00 82.75 111 LEU A O 1
ATOM 866 N N . ALA A 1 112 ? 19.341 -13.780 -2.874 1.00 79.25 112 ALA A N 1
ATOM 867 C CA . ALA A 1 112 ? 19.393 -12.373 -3.264 1.00 79.25 112 ALA A CA 1
ATOM 868 C C . ALA A 1 112 ? 18.111 -11.636 -2.847 1.00 79.25 112 ALA A C 1
ATOM 870 O O . ALA A 1 112 ? 18.189 -10.640 -2.133 1.00 79.25 112 ALA A O 1
ATOM 871 N N . ASP A 1 113 ? 16.946 -12.172 -3.225 1.00 75.12 113 ASP A N 1
ATOM 872 C CA . ASP A 1 113 ? 15.643 -11.552 -2.948 1.00 75.12 113 ASP A CA 1
ATOM 873 C C . ASP A 1 113 ? 15.015 -12.061 -1.645 1.00 75.12 113 ASP A C 1
ATOM 875 O O . ASP A 1 113 ? 14.314 -11.328 -0.947 1.00 75.12 113 ASP A O 1
ATOM 879 N N . CYS A 1 114 ? 15.276 -13.325 -1.294 1.00 77.88 114 CYS A N 1
ATOM 880 C CA . CYS A 1 114 ? 14.726 -13.969 -0.102 1.00 77.88 114 CYS A CA 1
ATOM 881 C C . CYS A 1 114 ? 15.809 -14.750 0.659 1.00 77.88 114 CYS A C 1
ATOM 883 O O . CYS A 1 114 ? 16.699 -15.335 0.032 1.00 77.88 114 CYS A O 1
ATOM 885 N N . PRO A 1 115 ? 15.749 -14.794 2.004 1.00 78.56 115 PRO A N 1
ATOM 886 C CA . PRO A 1 115 ? 16.736 -15.497 2.817 1.00 78.56 115 PRO A CA 1
ATOM 887 C C . PRO A 1 115 ? 16.650 -17.018 2.643 1.00 78.56 115 PRO A C 1
ATOM 889 O O . PRO A 1 115 ? 15.678 -17.559 2.125 1.00 78.56 115 PRO A O 1
ATOM 892 N N . ASN A 1 116 ? 17.674 -17.725 3.122 1.00 83.50 116 ASN A N 1
ATOM 893 C CA . ASN A 1 116 ? 17.815 -19.174 2.939 1.00 83.50 116 ASN A CA 1
ATOM 894 C C . ASN A 1 116 ? 16.676 -20.014 3.553 1.00 83.50 116 ASN A C 1
ATOM 896 O O . ASN A 1 116 ? 16.442 -21.138 3.131 1.00 83.50 116 ASN A O 1
ATOM 900 N N . ASN A 1 117 ? 15.974 -19.490 4.559 1.00 78.31 117 ASN A N 1
ATOM 901 C CA . ASN A 1 117 ? 14.842 -20.158 5.202 1.00 78.31 117 ASN A CA 1
ATOM 902 C C . ASN A 1 117 ? 13.491 -19.858 4.526 1.00 78.31 117 ASN A C 1
ATOM 904 O O . ASN A 1 117 ? 12.439 -20.123 5.110 1.00 78.31 117 ASN A O 1
ATOM 908 N N . ALA A 1 118 ? 13.508 -19.261 3.334 1.00 76.56 118 ALA A N 1
ATOM 909 C CA . ALA A 1 118 ? 12.298 -18.945 2.600 1.00 76.56 118 ALA A CA 1
ATOM 910 C C . ALA A 1 118 ? 11.702 -20.166 1.897 1.00 76.56 118 ALA A C 1
ATOM 912 O O . ALA A 1 118 ? 12.403 -20.969 1.285 1.00 76.56 118 ALA A O 1
ATOM 913 N N . VAL A 1 119 ? 10.376 -20.252 1.941 1.00 79.06 119 VAL A N 1
ATOM 914 C CA . VAL A 1 119 ? 9.571 -21.182 1.154 1.00 79.06 119 VAL A CA 1
ATOM 915 C C . VAL A 1 119 ? 8.998 -20.420 -0.032 1.00 79.06 119 VAL A C 1
ATOM 917 O O . VAL A 1 119 ? 8.365 -19.377 0.148 1.00 79.06 119 VAL A O 1
ATOM 920 N N . PHE A 1 120 ? 9.230 -20.933 -1.237 1.00 81.31 120 PHE A N 1
ATOM 921 C CA . PHE A 1 120 ? 8.792 -20.307 -2.481 1.00 81.31 120 PHE A CA 1
ATOM 922 C C . PHE A 1 120 ? 7.485 -20.911 -2.993 1.00 81.31 120 PHE A C 1
ATOM 924 O O . PHE A 1 120 ? 7.205 -22.089 -2.776 1.00 81.31 120 PHE A O 1
ATOM 931 N N . MET A 1 121 ? 6.697 -20.099 -3.695 1.00 81.50 121 MET A N 1
ATOM 932 C CA . MET A 1 121 ? 5.480 -20.531 -4.380 1.00 81.50 121 MET A CA 1
ATOM 933 C C . MET A 1 121 ? 5.483 -20.044 -5.826 1.00 81.50 121 MET A C 1
ATOM 935 O O . MET A 1 121 ? 5.897 -18.918 -6.120 1.00 81.50 121 MET A O 1
ATOM 939 N N . ASP A 1 122 ? 4.985 -20.896 -6.716 1.00 86.00 122 ASP A N 1
ATOM 940 C CA . ASP A 1 122 ? 4.858 -20.605 -8.140 1.00 86.00 122 ASP A CA 1
ATOM 941 C C . ASP A 1 122 ? 3.564 -19.836 -8.434 1.00 86.00 122 ASP A C 1
ATOM 943 O O . ASP A 1 122 ? 2.529 -20.048 -7.799 1.00 86.00 122 ASP A O 1
ATOM 947 N N . GLY A 1 123 ? 3.615 -18.961 -9.434 1.00 78.94 123 GLY A N 1
ATOM 948 C CA . GLY A 1 123 ? 2.458 -18.263 -9.980 1.00 78.94 123 GLY A CA 1
ATOM 949 C C . GLY A 1 123 ? 2.053 -18.814 -11.335 1.00 78.94 123 GLY A C 1
ATOM 950 O O . GLY A 1 123 ? 2.876 -19.339 -12.087 1.00 78.94 123 GLY A O 1
ATOM 951 N N . TYR A 1 124 ? 0.780 -18.635 -11.669 1.00 85.31 124 TYR A N 1
ATOM 952 C CA . TYR A 1 124 ? 0.255 -18.939 -12.991 1.00 85.31 124 TYR A CA 1
ATOM 953 C C . TYR A 1 124 ? -0.653 -17.808 -13.462 1.00 85.31 124 TYR A C 1
ATOM 955 O O . TYR A 1 124 ? -1.449 -17.282 -12.683 1.00 85.31 124 TYR A O 1
ATOM 963 N N . TYR A 1 125 ? -0.560 -17.461 -14.740 1.00 82.19 125 TYR A N 1
ATOM 964 C CA . TYR A 1 125 ? -1.479 -16.534 -15.394 1.00 82.19 125 TYR A CA 1
ATOM 965 C C . TYR A 1 125 ? -1.783 -16.996 -16.824 1.00 82.19 125 TYR A C 1
ATOM 967 O O . TYR A 1 125 ? -1.113 -17.879 -17.358 1.00 82.19 125 TYR A O 1
ATOM 975 N N . ALA A 1 126 ? -2.822 -16.431 -17.436 1.00 87.50 126 ALA A N 1
ATOM 976 C CA . ALA A 1 126 ? -3.155 -16.696 -18.832 1.00 87.50 126 ALA A CA 1
ATOM 977 C C . ALA A 1 126 ? -2.388 -15.730 -19.747 1.00 87.50 126 ALA A C 1
ATOM 979 O O . ALA A 1 126 ? -2.488 -14.514 -19.580 1.00 87.50 126 ALA A O 1
ATOM 980 N N . GLY A 1 127 ? -1.623 -16.268 -20.695 1.00 84.81 127 GLY A N 1
ATOM 981 C CA . GLY A 1 127 ? -0.977 -15.505 -21.757 1.00 84.81 127 GLY A CA 1
ATOM 982 C C . GLY A 1 127 ? -1.993 -14.879 -22.714 1.00 84.81 127 GLY A C 1
ATOM 983 O O . GLY A 1 127 ? -3.183 -15.193 -22.678 1.00 84.81 127 GLY A O 1
ATOM 984 N N . GLN A 1 128 ? -1.522 -14.002 -23.602 1.00 85.62 128 GLN A N 1
ATOM 985 C CA . GLN A 1 128 ? -2.379 -13.346 -24.603 1.00 85.62 128 GLN A CA 1
ATOM 986 C C . GLN A 1 128 ? -3.043 -14.344 -25.566 1.00 85.62 128 GLN A C 1
ATOM 988 O O . GLN A 1 128 ? -4.135 -14.091 -26.061 1.00 85.62 128 GLN A O 1
ATOM 993 N N . ASP A 1 129 ? -2.413 -15.497 -25.792 1.00 92.00 129 ASP A N 1
ATOM 994 C CA . ASP A 1 129 ? -2.949 -16.614 -26.575 1.00 92.00 129 ASP A CA 1
ATOM 995 C C . ASP A 1 129 ? -3.871 -17.543 -25.757 1.00 92.00 129 ASP A C 1
ATOM 997 O O . ASP A 1 129 ? -4.282 -18.599 -26.237 1.00 92.00 129 ASP A O 1
ATOM 1001 N N . GLY A 1 130 ? -4.176 -17.175 -24.508 1.00 90.56 130 GLY A N 1
ATOM 1002 C CA . GLY A 1 130 ? -4.970 -17.965 -23.571 1.00 90.56 130 GLY A CA 1
ATOM 1003 C C . GLY A 1 130 ? -4.226 -19.155 -22.964 1.00 90.56 130 GLY A C 1
ATOM 1004 O O . GLY A 1 130 ? -4.815 -19.890 -22.169 1.00 90.56 130 GLY A O 1
ATOM 1005 N N . LYS A 1 131 ? -2.945 -19.373 -23.296 1.00 93.25 131 LYS A N 1
ATOM 1006 C CA . LYS A 1 131 ? -2.175 -20.482 -22.726 1.00 93.25 131 LYS A CA 1
ATOM 1007 C C . LYS A 1 131 ? -1.723 -20.167 -21.313 1.00 93.25 131 LYS A C 1
ATOM 1009 O O . LYS A 1 131 ? -1.432 -19.029 -20.959 1.00 93.25 131 LYS A O 1
ATOM 1014 N N . LEU A 1 132 ? -1.637 -21.211 -20.499 1.00 91.75 132 LEU A N 1
ATOM 1015 C CA . LEU A 1 132 ? -1.146 -21.098 -19.136 1.00 91.75 132 LEU A CA 1
ATOM 1016 C C . LEU A 1 132 ? 0.354 -20.780 -19.146 1.00 91.75 132 LEU A C 1
ATOM 1018 O O . LEU A 1 132 ? 1.155 -21.566 -19.649 1.00 91.75 132 LEU A O 1
ATOM 1022 N N . VAL A 1 133 ? 0.729 -19.655 -18.546 1.00 90.38 133 VAL A N 1
ATOM 1023 C CA . VAL A 1 133 ? 2.120 -19.271 -18.316 1.00 90.38 133 VAL A CA 1
ATOM 1024 C C . VAL A 1 133 ? 2.443 -19.498 -16.846 1.00 90.38 133 VAL A C 1
ATOM 1026 O O . VAL A 1 133 ? 1.784 -18.951 -15.961 1.00 90.38 133 VAL A O 1
ATOM 1029 N N . LYS A 1 134 ? 3.457 -20.327 -16.589 1.00 90.38 134 LYS A N 1
ATOM 1030 C CA . LYS A 1 134 ? 3.993 -20.577 -15.250 1.00 90.38 134 LYS A CA 1
ATOM 1031 C C . LYS A 1 134 ? 5.144 -19.615 -14.966 1.00 90.38 134 LYS A C 1
ATOM 1033 O O . LYS A 1 134 ? 6.087 -19.549 -15.750 1.00 90.38 134 LYS A O 1
ATOM 1038 N N . VAL A 1 135 ? 5.107 -18.958 -13.811 1.00 84.19 135 VAL A N 1
ATOM 1039 C CA . VAL A 1 135 ? 6.219 -18.165 -13.272 1.00 84.19 135 VAL A CA 1
ATOM 1040 C C . VAL A 1 135 ? 6.717 -18.842 -11.996 1.00 84.19 135 VAL A C 1
ATOM 1042 O O . VAL A 1 135 ? 6.008 -18.819 -10.986 1.00 84.19 135 VAL A O 1
ATOM 1045 N N . PRO A 1 136 ? 7.894 -19.490 -12.013 1.00 88.25 136 PRO A N 1
ATOM 1046 C CA . PRO A 1 136 ? 8.410 -20.143 -10.821 1.00 88.25 136 PRO A CA 1
ATOM 1047 C C . PRO A 1 136 ? 8.853 -19.116 -9.769 1.00 88.25 136 PRO A C 1
ATOM 1049 O O . PRO A 1 136 ? 9.295 -18.025 -10.132 1.00 88.25 136 PRO A O 1
ATOM 1052 N N . ASN A 1 137 ? 8.783 -19.472 -8.483 1.00 84.31 137 ASN A N 1
ATOM 1053 C CA . ASN A 1 137 ? 9.300 -18.667 -7.362 1.00 84.31 137 ASN A CA 1
ATOM 1054 C C . ASN A 1 137 ? 8.794 -17.211 -7.328 1.00 84.31 137 ASN A C 1
ATOM 1056 O O . ASN A 1 137 ? 9.568 -16.291 -7.078 1.00 84.31 137 ASN A O 1
ATOM 1060 N N . VAL A 1 138 ? 7.513 -16.973 -7.606 1.00 78.19 138 VAL A N 1
ATOM 1061 C CA . VAL A 1 138 ? 6.963 -15.606 -7.674 1.00 78.19 138 VAL A CA 1
ATOM 1062 C C . VAL A 1 138 ? 6.644 -15.023 -6.291 1.00 78.19 138 VAL A C 1
ATOM 1064 O O . VAL A 1 138 ? 6.587 -13.810 -6.111 1.00 78.19 138 VAL A O 1
ATOM 1067 N N . PHE A 1 139 ? 6.450 -15.887 -5.293 1.00 78.56 139 PHE A N 1
ATOM 1068 C CA . PHE A 1 139 ? 6.281 -15.498 -3.896 1.00 78.56 139 PHE A CA 1
ATOM 1069 C C . PHE A 1 139 ? 7.298 -16.224 -3.029 1.00 78.56 139 PHE A C 1
ATOM 1071 O O . PHE A 1 139 ? 7.609 -17.386 -3.286 1.00 78.56 139 PHE A O 1
ATOM 1078 N N . CYS A 1 140 ? 7.750 -15.571 -1.961 1.00 79.50 140 CYS A N 1
ATOM 1079 C CA . CYS A 1 140 ? 8.499 -16.221 -0.897 1.00 79.50 140 CYS A CA 1
ATOM 1080 C C . CYS A 1 140 ? 7.911 -15.857 0.470 1.00 79.50 140 CYS A C 1
ATOM 1082 O O . CYS A 1 140 ? 7.493 -14.722 0.702 1.00 79.50 140 CYS A O 1
ATOM 1084 N N . ILE A 1 141 ? 7.854 -16.832 1.373 1.00 74.75 141 ILE A N 1
ATOM 1085 C CA . ILE A 1 141 ? 7.452 -16.653 2.769 1.00 74.75 141 ILE A CA 1
ATOM 1086 C C . ILE A 1 141 ? 8.617 -17.116 3.629 1.00 74.75 141 ILE A C 1
ATOM 1088 O O . ILE A 1 141 ? 9.151 -18.199 3.415 1.00 74.75 141 ILE A O 1
ATOM 1092 N N . PHE A 1 142 ? 9.024 -16.299 4.593 1.00 75.75 142 PHE A N 1
ATOM 1093 C CA . PHE A 1 142 ? 10.109 -16.626 5.508 1.00 75.75 142 PHE A CA 1
ATOM 1094 C C . PHE A 1 142 ? 9.873 -16.000 6.874 1.00 75.75 142 PHE A C 1
ATOM 1096 O O . PHE A 1 142 ? 9.213 -14.968 7.011 1.00 75.75 142 PHE A O 1
ATOM 1103 N N . GLU A 1 143 ? 10.476 -16.604 7.890 1.00 67.56 143 GLU A N 1
ATOM 1104 C CA . GLU A 1 143 ? 10.557 -16.007 9.214 1.00 67.56 143 GLU A CA 1
ATOM 1105 C C . GLU A 1 143 ? 11.802 -15.140 9.308 1.00 67.56 143 GLU A C 1
ATOM 1107 O O . GLU A 1 143 ? 12.898 -15.530 8.903 1.00 67.56 143 GLU A O 1
ATOM 1112 N N . ARG A 1 144 ? 11.642 -13.949 9.876 1.00 70.88 144 ARG A N 1
ATOM 1113 C CA . ARG A 1 144 ? 12.751 -13.042 10.141 1.00 70.88 144 ARG A CA 1
ATOM 1114 C C . ARG A 1 144 ? 12.900 -12.860 11.640 1.00 70.88 144 ARG A C 1
ATOM 1116 O O . ARG A 1 144 ? 11.947 -12.482 12.316 1.00 70.88 144 ARG A O 1
ATOM 1123 N N . HIS A 1 145 ? 14.121 -13.027 12.141 1.00 67.56 145 HIS A N 1
ATOM 1124 C CA . HIS A 1 145 ? 14.451 -12.571 13.484 1.00 67.56 145 HIS A CA 1
ATOM 1125 C C . HIS A 1 145 ? 14.373 -11.041 13.520 1.00 67.56 145 HIS A C 1
ATOM 1127 O O . HIS A 1 145 ? 15.096 -10.358 12.791 1.00 67.56 145 HIS A O 1
ATOM 1133 N N . ALA A 1 146 ? 13.470 -10.502 14.341 1.00 61.47 146 ALA A N 1
ATOM 1134 C CA . ALA A 1 146 ? 13.178 -9.072 14.354 1.00 61.47 146 ALA A CA 1
ATOM 1135 C C . ALA A 1 146 ? 14.393 -8.214 14.741 1.00 61.47 146 ALA A C 1
ATOM 1137 O O . ALA A 1 146 ? 14.442 -7.050 14.360 1.00 61.47 146 ALA A O 1
ATOM 1138 N N . GLY A 1 147 ? 15.357 -8.769 15.486 1.00 62.09 147 GLY A N 1
ATOM 1139 C CA . GLY A 1 147 ? 16.529 -8.043 15.995 1.00 62.09 147 GLY A CA 1
ATOM 1140 C C . GLY A 1 147 ? 16.203 -7.095 17.154 1.00 62.09 147 GLY A C 1
ATOM 1141 O O . GLY A 1 147 ? 17.049 -6.876 18.011 1.00 62.09 147 GLY A O 1
ATOM 1142 N N . ASP A 1 148 ? 14.960 -6.621 17.227 1.00 60.97 148 ASP A N 1
ATOM 1143 C CA . ASP A 1 148 ? 14.433 -5.811 18.319 1.00 60.97 148 ASP A CA 1
ATOM 1144 C C . ASP A 1 148 ? 13.736 -6.656 19.389 1.00 60.97 148 ASP A C 1
ATOM 1146 O O . ASP A 1 148 ? 13.052 -7.643 19.091 1.00 60.97 148 ASP A O 1
ATOM 1150 N N . ALA A 1 149 ? 13.790 -6.175 20.632 1.00 64.25 149 ALA A N 1
ATOM 1151 C CA . ALA A 1 149 ? 12.961 -6.697 21.709 1.00 64.25 149 ALA A CA 1
ATOM 1152 C C . ALA A 1 149 ? 11.464 -6.513 21.385 1.00 64.25 149 ALA A C 1
ATOM 1154 O O . ALA A 1 149 ? 11.004 -5.433 21.005 1.00 64.25 149 ALA A O 1
ATOM 1155 N N . MET A 1 150 ? 10.676 -7.571 21.572 1.00 68.31 150 MET A N 1
ATOM 1156 C CA . MET A 1 150 ? 9.212 -7.540 21.486 1.00 68.31 150 MET A CA 1
ATOM 1157 C C . MET A 1 150 ? 8.608 -6.678 22.591 1.00 68.31 150 MET A C 1
ATOM 1159 O O . MET A 1 150 ? 7.651 -5.948 22.349 1.00 68.31 150 MET A O 1
ATOM 1163 N N . TRP A 1 151 ? 9.174 -6.775 23.791 1.00 70.56 151 TRP A N 1
ATOM 1164 C CA . TRP A 1 151 ? 8.941 -5.915 24.944 1.00 70.56 151 TRP A CA 1
ATOM 1165 C C . TRP A 1 151 ? 10.063 -6.170 25.960 1.00 70.56 151 TRP A C 1
ATOM 1167 O O . TRP A 1 151 ? 10.664 -7.244 25.953 1.00 70.56 151 TRP A O 1
ATOM 1177 N N . ARG A 1 152 ? 10.359 -5.176 26.802 1.00 68.44 152 ARG A N 1
ATOM 1178 C CA . ARG A 1 152 ? 11.279 -5.291 27.941 1.00 68.44 152 ARG A CA 1
ATOM 1179 C C . ARG A 1 152 ? 10.853 -4.334 29.048 1.00 68.44 152 ARG A C 1
ATOM 1181 O O . ARG A 1 152 ? 10.370 -3.243 28.754 1.00 68.44 152 ARG A O 1
ATOM 1188 N N . HIS A 1 153 ? 11.060 -4.731 30.296 1.00 72.50 153 HIS A N 1
ATOM 1189 C CA . HIS A 1 153 ? 10.949 -3.872 31.478 1.00 72.50 153 HIS A CA 1
ATOM 1190 C C . HIS A 1 153 ? 12.037 -4.280 32.466 1.00 72.50 153 HIS A C 1
ATOM 1192 O O . HIS A 1 153 ? 12.351 -5.466 32.570 1.00 72.50 153 HIS A O 1
ATOM 1198 N N . THR A 1 154 ? 12.604 -3.306 33.167 1.00 73.25 154 THR A N 1
ATOM 1199 C CA . THR A 1 154 ? 13.574 -3.542 34.237 1.00 73.25 154 THR A CA 1
ATOM 1200 C C . THR A 1 154 ? 13.007 -2.898 35.489 1.00 73.25 154 THR A C 1
ATOM 1202 O O . THR A 1 154 ? 12.869 -1.678 35.533 1.00 73.25 154 THR A O 1
ATOM 1205 N N . GLU A 1 155 ? 12.631 -3.727 36.459 1.00 73.38 155 GLU A N 1
ATOM 1206 C CA . GLU A 1 155 ? 12.134 -3.266 37.751 1.00 73.38 155 GLU A CA 1
ATOM 1207 C C . GLU A 1 155 ? 13.320 -3.041 38.686 1.00 73.38 155 GLU A C 1
ATOM 1209 O O . GLU A 1 155 ? 14.167 -3.923 38.814 1.00 73.38 155 GLU A O 1
ATOM 1214 N N . LEU A 1 156 ? 13.410 -1.852 39.282 1.00 75.38 156 LEU A N 1
ATOM 1215 C CA . LEU A 1 156 ? 14.538 -1.473 40.143 1.00 75.38 156 LEU A CA 1
ATOM 1216 C C . LEU A 1 156 ? 14.169 -1.524 41.626 1.00 75.38 156 LEU A C 1
ATOM 1218 O O . LEU A 1 156 ? 15.048 -1.717 42.462 1.00 75.38 156 LEU A O 1
ATOM 1222 N N . ASP A 1 157 ? 12.881 -1.386 41.944 1.00 78.12 157 ASP A N 1
ATOM 1223 C CA . ASP A 1 157 ? 12.407 -1.266 43.324 1.00 78.12 157 ASP A CA 1
ATOM 1224 C C . ASP A 1 157 ? 12.112 -2.629 43.974 1.00 78.12 157 ASP A C 1
ATOM 1226 O O . ASP A 1 157 ? 11.865 -2.712 45.179 1.00 78.12 157 ASP A O 1
ATOM 1230 N N . VAL A 1 158 ? 12.151 -3.714 43.193 1.00 73.75 158 VAL A N 1
ATOM 1231 C CA . VAL A 1 158 ? 11.935 -5.086 43.667 1.00 73.75 158 VAL A CA 1
ATOM 1232 C C . VAL A 1 158 ? 13.189 -5.919 43.376 1.00 73.75 158 VAL A C 1
ATOM 1234 O O . VAL A 1 158 ? 13.499 -6.140 42.203 1.00 73.75 158 VAL A O 1
ATOM 1237 N N . PRO A 1 159 ? 13.909 -6.400 44.409 1.00 70.81 159 PRO A N 1
ATOM 1238 C CA . PRO A 1 159 ? 15.021 -7.327 44.214 1.00 70.81 159 PRO A CA 1
ATOM 1239 C C . PRO A 1 159 ? 14.547 -8.622 43.525 1.00 70.81 159 PRO A C 1
ATOM 1241 O O . PRO A 1 159 ? 13.421 -9.063 43.745 1.00 70.81 159 PRO A O 1
ATOM 1244 N N . ASP A 1 160 ? 15.417 -9.242 42.723 1.00 60.66 160 ASP A N 1
ATOM 1245 C CA . ASP A 1 160 ? 15.231 -10.571 42.103 1.00 60.66 160 ASP A CA 1
ATOM 1246 C C . ASP A 1 160 ? 14.123 -10.715 41.036 1.00 60.66 160 ASP A C 1
ATOM 1248 O O . ASP A 1 160 ? 13.582 -11.804 40.825 1.00 60.66 160 ASP A O 1
ATOM 1252 N N . VAL A 1 161 ? 13.795 -9.648 40.296 1.00 59.03 161 VAL A N 1
ATOM 1253 C CA . VAL A 1 161 ? 12.908 -9.754 39.121 1.00 59.03 161 VAL A CA 1
ATOM 1254 C C . VAL A 1 161 ? 13.722 -9.917 37.835 1.00 59.03 161 VAL A C 1
ATOM 1256 O O . VAL A 1 161 ? 14.373 -8.979 37.374 1.00 59.03 161 VAL A O 1
ATOM 1259 N N . ASP A 1 162 ? 13.631 -11.097 37.215 1.00 56.59 162 ASP A N 1
ATOM 1260 C CA . ASP A 1 162 ? 14.287 -11.376 35.934 1.00 56.59 162 ASP A CA 1
ATOM 1261 C C . ASP A 1 162 ? 13.814 -10.422 34.814 1.00 56.59 162 ASP A C 1
ATOM 1263 O O . ASP A 1 162 ? 12.601 -10.211 34.639 1.00 56.59 162 ASP A O 1
ATOM 1267 N N . PRO A 1 163 ? 14.741 -9.891 33.989 1.00 56.00 163 PRO A N 1
ATOM 1268 C CA . PRO A 1 163 ? 14.396 -9.171 32.773 1.00 56.00 163 PRO A CA 1
ATOM 1269 C C . PRO A 1 163 ? 13.598 -10.085 31.845 1.00 56.00 163 PRO A C 1
ATOM 1271 O O . PRO A 1 163 ? 14.031 -11.178 31.483 1.00 56.00 163 PRO A O 1
ATOM 1274 N N . ARG A 1 164 ? 12.413 -9.635 31.435 1.00 54.34 164 ARG A N 1
ATOM 1275 C CA . ARG A 1 164 ? 11.586 -10.384 30.490 1.00 54.34 164 ARG A CA 1
ATOM 1276 C C . ARG A 1 164 ? 11.804 -9.836 29.086 1.00 54.34 164 ARG A C 1
ATOM 1278 O O . ARG A 1 164 ? 11.558 -8.657 28.840 1.00 54.34 164 ARG A O 1
ATOM 1285 N N . GLU A 1 165 ? 12.239 -10.704 28.181 1.00 46.06 165 GLU A N 1
ATOM 1286 C CA . GLU A 1 165 ? 12.435 -10.406 26.764 1.00 46.06 165 GLU A CA 1
ATOM 1287 C C . GLU A 1 165 ? 11.546 -11.304 25.904 1.00 46.06 165 GLU A C 1
ATOM 1289 O O . GLU A 1 165 ? 11.263 -12.455 26.241 1.00 46.06 165 GLU A O 1
ATOM 1294 N N . GLY A 1 166 ? 11.121 -10.792 24.755 1.00 45.03 166 GLY A N 1
ATOM 1295 C CA . GLY A 1 166 ? 10.408 -11.583 23.763 1.00 45.03 166 GLY A CA 1
ATOM 1296 C C . GLY A 1 166 ? 10.810 -11.202 22.342 1.00 45.03 166 GLY A C 1
ATOM 1297 O O . GLY A 1 166 ? 11.408 -10.151 22.136 1.00 45.03 166 GLY A O 1
ATOM 1298 N N . CYS A 1 167 ? 10.466 -12.026 21.349 1.00 39.06 167 CYS A N 1
ATOM 1299 C CA . CYS A 1 167 ? 10.709 -11.772 19.921 1.00 39.06 167 CYS A CA 1
ATOM 1300 C C . CYS A 1 167 ? 9.403 -11.483 19.164 1.00 39.06 167 CYS A C 1
ATOM 1302 O O . CYS A 1 167 ? 8.417 -12.186 19.364 1.00 39.06 167 CYS A O 1
ATOM 1304 N N . LYS A 1 168 ? 9.388 -10.451 18.304 1.00 40.47 168 LYS A N 1
ATOM 1305 C CA . LYS A 1 168 ? 8.190 -10.051 17.539 1.00 40.47 168 LYS A CA 1
ATOM 1306 C C . LYS A 1 168 ? 7.820 -11.118 16.499 1.00 40.47 168 LYS A C 1
ATOM 1308 O O . LYS A 1 168 ? 8.681 -11.553 15.741 1.00 40.47 168 LYS A O 1
ATOM 1313 N N . VAL A 1 169 ? 6.530 -11.444 16.405 1.00 34.28 169 VAL A N 1
ATOM 1314 C CA . VAL A 1 169 ? 5.920 -12.196 15.293 1.00 34.28 169 VAL A CA 1
ATOM 1315 C C . VAL A 1 169 ? 4.909 -11.277 14.607 1.00 34.28 169 VAL A C 1
ATOM 1317 O O . VAL A 1 169 ? 4.086 -10.654 15.280 1.00 34.28 169 VAL A O 1
ATOM 1320 N N . TYR A 1 170 ? 4.979 -11.162 13.280 1.00 32.69 170 TYR A N 1
ATOM 1321 C CA . TYR A 1 170 ? 4.053 -10.343 12.495 1.00 32.69 170 TYR A CA 1
ATOM 1322 C C . TYR A 1 170 ? 2.849 -11.183 12.054 1.00 32.69 170 TYR A C 1
ATOM 1324 O O . TYR A 1 170 ? 3.011 -12.146 11.314 1.00 32.69 170 TYR A O 1
ATOM 1332 N N . VAL A 1 171 ? 1.636 -10.799 12.463 1.00 25.52 171 VAL A N 1
ATOM 1333 C CA . VAL A 1 171 ? 0.370 -11.285 11.884 1.00 25.52 171 VAL A CA 1
ATOM 1334 C C . VAL A 1 171 ? -0.607 -10.109 11.840 1.00 25.52 171 VAL A C 1
ATOM 1336 O O . VAL A 1 171 ? -0.837 -9.464 12.862 1.00 25.52 171 VAL A O 1
ATOM 1339 N N . VAL A 1 172 ? -1.184 -9.815 10.669 1.00 25.50 172 VAL A N 1
ATOM 1340 C CA . VAL A 1 172 ? -2.137 -8.705 10.478 1.00 25.50 172 VAL A CA 1
ATOM 1341 C C . VAL A 1 172 ? -3.383 -9.195 9.727 1.00 25.50 172 VAL A C 1
ATOM 1343 O O . VAL A 1 172 ? -3.271 -9.765 8.646 1.00 25.50 172 VAL A O 1
ATOM 1346 N N . LYS A 1 173 ? -4.577 -8.946 10.287 1.00 21.78 173 LYS A N 1
ATOM 1347 C CA . LYS A 1 173 ? -5.897 -9.017 9.621 1.00 21.78 173 LYS A CA 1
ATOM 1348 C C . LYS A 1 173 ? -6.817 -7.906 10.181 1.00 21.78 173 LYS A C 1
ATOM 1350 O O . LYS A 1 173 ? -6.668 -7.531 11.339 1.00 21.78 173 LYS A O 1
ATOM 1355 N N . CYS A 1 174 ? -7.694 -7.368 9.321 1.00 24.67 174 CYS A N 1
ATOM 1356 C CA . CYS A 1 174 ? -8.375 -6.051 9.392 1.00 24.67 174 CYS A CA 1
ATOM 1357 C C . CYS A 1 174 ? -9.738 -5.992 10.154 1.00 24.67 174 CYS A C 1
ATOM 1359 O O . CYS A 1 174 ? -10.128 -6.997 10.736 1.00 24.67 174 CYS A O 1
ATOM 1361 N N . PHE A 1 175 ? -10.434 -4.823 10.053 1.00 23.48 175 PHE A N 1
ATOM 1362 C CA . PHE A 1 175 ? -11.850 -4.404 10.366 1.00 23.48 175 PHE A CA 1
ATOM 1363 C C . PHE A 1 175 ? -12.082 -3.576 11.687 1.00 23.48 175 PHE A C 1
ATOM 1365 O O . PHE A 1 175 ? -11.508 -3.974 12.692 1.00 23.48 175 PHE A O 1
ATOM 1372 N N . ASN A 1 176 ? -12.927 -2.512 11.876 1.00 26.66 176 ASN A N 1
ATOM 1373 C CA . ASN A 1 176 ? -13.411 -1.339 11.063 1.00 26.66 176 ASN A CA 1
ATOM 1374 C C . ASN A 1 176 ? -13.862 -0.030 11.882 1.00 26.66 176 ASN A C 1
ATOM 1376 O O . ASN A 1 176 ? -14.543 -0.239 12.858 1.00 26.66 176 ASN A O 1
ATOM 1380 N N . VAL A 1 177 ? -13.601 1.277 11.523 1.00 33.78 177 VAL A N 1
ATOM 1381 C CA . VAL A 1 177 ? -13.993 2.660 12.108 1.00 33.78 177 VAL A CA 1
ATOM 1382 C C . VAL A 1 177 ? -13.450 3.227 13.477 1.00 33.78 177 VAL A C 1
ATOM 1384 O O . VAL A 1 177 ? -13.347 2.455 14.425 1.00 33.78 177 VAL A O 1
ATOM 1387 N N . TRP A 1 178 ? -13.330 4.553 13.798 1.00 37.28 178 TRP A N 1
ATOM 1388 C CA . TRP A 1 178 ? -12.478 5.749 13.443 1.00 37.28 178 TRP A CA 1
ATOM 1389 C C . TRP A 1 178 ? -12.370 6.632 14.740 1.00 37.28 178 TRP A C 1
ATOM 1391 O O . TRP A 1 178 ? -13.320 6.594 15.515 1.00 37.28 178 TRP A O 1
ATOM 1401 N N . PHE A 1 179 ? -11.313 7.437 15.015 1.00 34.09 179 PHE A N 1
ATOM 1402 C CA . PHE A 1 179 ? -11.308 8.430 16.136 1.00 34.09 179 PHE A CA 1
ATOM 1403 C C . PHE A 1 179 ? -10.493 9.722 15.852 1.00 34.09 179 PHE A C 1
ATOM 1405 O O . PHE A 1 179 ? -9.463 9.702 15.179 1.00 34.09 179 PHE A O 1
ATOM 1412 N N . CYS A 1 180 ? -10.903 10.871 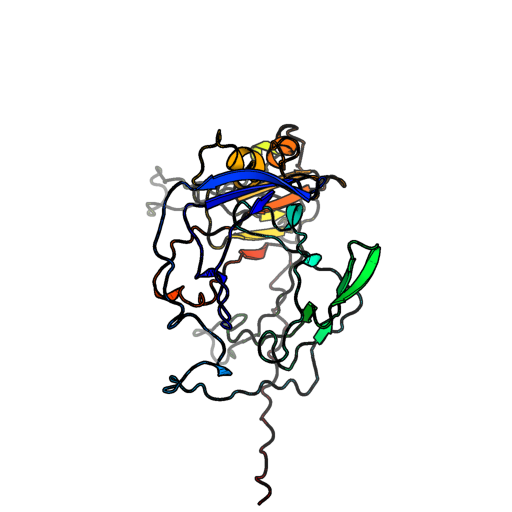16.408 1.00 31.39 180 CYS A N 1
ATOM 1413 C CA . CYS A 1 180 ? -10.240 12.177 16.225 1.00 31.39 180 CYS A CA 1
ATOM 1414 C C . CYS A 1 180 ? -9.934 12.853 17.574 1.00 31.39 180 CYS A C 1
ATOM 1416 O O . CYS A 1 180 ? -10.813 12.953 18.418 1.00 31.39 180 CYS A O 1
ATOM 1418 N N . ARG A 1 181 ? -8.704 13.342 17.811 1.00 37.06 181 ARG A N 1
ATOM 1419 C CA . ARG A 1 181 ? -8.334 13.974 19.095 1.00 37.06 181 ARG A CA 1
ATOM 1420 C C . ARG A 1 181 ? -8.477 15.497 19.009 1.00 37.06 181 ARG A C 1
ATOM 1422 O O . ARG A 1 181 ? -8.089 16.115 18.018 1.00 37.06 181 ARG A O 1
ATOM 1429 N N . LYS A 1 182 ? -8.972 16.123 20.082 1.00 37.84 182 LYS A N 1
ATOM 1430 C CA . LYS A 1 182 ? -9.056 17.585 20.220 1.00 37.84 182 LYS A CA 1
ATOM 1431 C C . LYS A 1 182 ? -8.230 18.045 21.421 1.00 37.84 182 LYS A C 1
ATOM 1433 O O . LYS A 1 182 ? -8.397 17.547 22.529 1.00 37.84 182 LYS A O 1
ATOM 1438 N N . LEU A 1 183 ? -7.340 19.009 21.193 1.00 40.44 183 LEU A N 1
ATOM 1439 C CA . LEU A 1 183 ? -6.605 19.698 22.252 1.00 40.44 183 LEU A CA 1
ATOM 1440 C C . LEU A 1 183 ? -7.525 20.742 22.897 1.00 40.44 183 LEU A C 1
ATOM 1442 O O . LEU A 1 183 ? -8.039 21.616 22.196 1.00 40.44 183 LEU A O 1
ATOM 1446 N N . THR A 1 184 ? -7.690 20.686 24.218 1.00 44.06 184 THR A N 1
ATOM 1447 C CA . THR A 1 184 ? -8.422 21.707 24.979 1.00 44.06 184 THR A CA 1
ATOM 1448 C C . THR A 1 184 ? -7.453 22.392 25.935 1.00 44.06 184 THR A C 1
ATOM 1450 O O . THR A 1 184 ? -6.790 21.732 26.731 1.00 44.06 184 THR A O 1
ATOM 1453 N N . ARG A 1 185 ? -7.336 23.720 25.844 1.00 48.66 185 ARG A N 1
ATOM 1454 C CA . ARG A 1 185 ? -6.545 24.523 26.782 1.00 48.66 185 ARG A CA 1
ATOM 1455 C C . ARG A 1 185 ? -7.397 24.801 28.016 1.00 48.66 185 ARG A C 1
ATOM 1457 O O . ARG A 1 185 ? -8.552 25.189 27.883 1.00 48.66 185 ARG A O 1
ATOM 1464 N N . VAL A 1 186 ? -6.825 24.588 29.194 1.00 52.31 186 VAL A N 1
ATOM 1465 C CA . VAL A 1 186 ? -7.506 24.824 30.470 1.00 52.31 186 VAL A CA 1
ATOM 1466 C C . VAL A 1 186 ? -7.557 26.325 30.726 1.00 52.31 186 VAL A C 1
ATOM 1468 O O . VAL A 1 186 ? -6.512 26.974 30.755 1.00 52.31 186 VAL A O 1
ATOM 1471 N N . SER A 1 187 ? -8.764 26.865 30.877 1.00 56.00 187 SER A N 1
ATOM 1472 C CA . SER A 1 187 ? -9.029 28.234 31.338 1.00 56.00 187 SER A CA 1
ATOM 1473 C C . SER A 1 187 ? -9.264 28.322 32.847 1.00 56.00 187 SER A C 1
ATOM 1475 O O . SER A 1 187 ? -9.271 29.420 33.396 1.00 56.00 187 SER A O 1
ATOM 1477 N N . ASP A 1 188 ? -9.451 27.181 33.513 1.00 62.19 188 ASP A N 1
ATOM 1478 C CA . ASP A 1 188 ? -9.972 27.132 34.875 1.00 62.19 188 ASP A CA 1
ATOM 1479 C C . ASP A 1 188 ? -8.835 26.922 35.887 1.00 62.19 188 ASP A C 1
ATOM 1481 O O . ASP A 1 188 ? -8.028 26.000 35.765 1.00 62.19 188 ASP A O 1
ATOM 1485 N N . ASN A 1 189 ? -8.792 27.757 36.931 1.00 67.19 189 ASN A N 1
ATOM 1486 C CA . ASN A 1 189 ? -7.785 27.735 38.008 1.00 67.19 189 ASN A CA 1
ATOM 1487 C C . ASN A 1 189 ? -7.897 26.516 38.956 1.00 67.19 189 ASN A C 1
ATOM 1489 O O . ASN A 1 189 ? -7.365 26.533 40.063 1.00 67.19 189 ASN A O 1
ATOM 1493 N N . THR A 1 190 ? -8.592 25.450 38.554 1.00 80.50 190 THR A N 1
ATOM 1494 C CA . THR A 1 190 ? -8.811 24.239 39.364 1.00 80.50 190 THR A CA 1
ATOM 1495 C C . THR A 1 190 ? -7.589 23.332 39.438 1.00 80.50 190 THR A C 1
ATOM 1497 O O . THR A 1 190 ? -7.534 22.442 40.283 1.00 80.50 190 THR A O 1
ATOM 1500 N N . THR A 1 191 ? -6.591 23.543 38.578 1.00 78.62 191 THR A N 1
ATOM 1501 C CA . THR A 1 191 ? -5.357 22.757 38.591 1.00 78.62 191 THR A CA 1
ATOM 1502 C C . THR A 1 191 ? -4.137 23.674 38.480 1.00 78.62 191 THR A C 1
ATOM 1504 O O . THR A 1 191 ? -4.170 24.631 37.706 1.00 78.62 191 THR A O 1
ATOM 1507 N N . PRO A 1 192 ? -3.013 23.360 39.152 1.00 85.44 192 PRO A N 1
ATOM 1508 C CA . PRO A 1 192 ? -1.750 24.072 38.936 1.00 85.44 192 PRO A CA 1
ATOM 1509 C C . PRO A 1 192 ? -1.158 23.810 37.536 1.00 85.44 192 PRO A C 1
ATOM 1511 O O . PRO A 1 192 ? -0.161 24.418 37.143 1.00 85.44 192 PRO A O 1
ATOM 1514 N N . ARG A 1 193 ? -1.745 22.886 36.763 1.00 80.62 193 ARG A N 1
ATOM 1515 C CA . ARG A 1 193 ? -1.307 22.522 35.418 1.00 80.62 193 ARG A CA 1
ATOM 1516 C C . ARG A 1 193 ? -1.900 23.490 34.397 1.00 80.62 193 ARG A C 1
ATOM 1518 O O . ARG A 1 193 ? -3.108 23.620 34.261 1.00 80.62 193 ARG A O 1
ATOM 1525 N N . LYS A 1 194 ? -1.025 24.099 33.596 1.00 79.06 194 LYS A N 1
ATOM 1526 C CA . LYS A 1 194 ? -1.414 25.033 32.522 1.00 79.06 194 LYS A CA 1
ATOM 1527 C C . LYS A 1 194 ? -2.027 24.345 31.295 1.00 79.06 194 LYS A C 1
ATOM 1529 O O . LYS A 1 194 ? -2.632 25.008 30.455 1.00 79.06 194 LYS A O 1
ATOM 1534 N N . SER A 1 195 ? -1.829 23.035 31.149 1.00 79.00 195 SER A N 1
ATOM 1535 C CA . SER A 1 195 ? -2.348 22.261 30.022 1.00 79.00 195 SER A CA 1
ATOM 1536 C C . SER A 1 195 ? -2.454 20.764 30.324 1.00 79.00 195 SER A C 1
ATOM 1538 O O . SER A 1 195 ? -1.647 20.177 31.058 1.00 79.00 195 SER A O 1
ATOM 1540 N N . TYR A 1 196 ? -3.448 20.150 29.689 1.00 78.50 196 TYR A N 1
ATOM 1541 C CA . TYR A 1 196 ? -3.567 18.717 29.452 1.00 78.50 196 TYR A CA 1
ATOM 1542 C C . TYR A 1 196 ? -4.235 18.507 28.085 1.00 78.50 196 TYR A C 1
ATOM 1544 O O . TYR A 1 196 ? -4.741 19.451 27.481 1.00 78.50 196 TYR A O 1
ATOM 1552 N N . TRP A 1 197 ? -4.207 17.282 27.574 1.00 75.00 197 TRP A N 1
ATOM 1553 C CA . TRP A 1 197 ? -4.973 16.894 26.392 1.00 75.00 197 TRP A CA 1
ATOM 1554 C C . TRP A 1 197 ? -6.022 15.864 26.799 1.00 75.00 197 TRP A C 1
ATOM 1556 O O . TRP A 1 197 ? -5.847 15.149 27.784 1.00 75.00 197 TRP A O 1
ATOM 1566 N N . THR A 1 198 ? -7.118 15.808 26.049 1.00 79.12 198 THR A N 1
ATOM 1567 C CA . THR A 1 198 ? -8.170 14.810 26.239 1.00 79.12 198 THR A CA 1
ATOM 1568 C C . THR A 1 198 ? -8.497 14.145 24.908 1.00 79.12 198 THR A C 1
ATOM 1570 O O . THR A 1 198 ? -8.140 14.649 23.839 1.00 79.12 198 THR A O 1
ATOM 1573 N N . VAL A 1 199 ? -9.142 12.987 24.972 1.00 77.31 199 VAL A N 1
ATOM 1574 C CA . VAL A 1 199 ? -9.627 12.272 23.793 1.00 77.31 199 VAL A CA 1
ATOM 1575 C C . VAL A 1 199 ? -11.115 12.539 23.663 1.00 77.31 199 VAL A C 1
ATOM 1577 O O . VAL A 1 199 ? -11.873 12.338 24.607 1.00 77.31 199 VAL A O 1
ATOM 1580 N N . VAL A 1 200 ? -11.529 12.967 22.476 1.00 81.50 200 VAL A N 1
ATOM 1581 C CA . VAL A 1 200 ? -12.936 13.019 22.084 1.00 81.50 200 VAL A CA 1
ATOM 1582 C C . VAL A 1 200 ? -13.147 11.871 21.105 1.00 81.50 200 VAL A C 1
ATOM 1584 O O . VAL A 1 200 ? -12.291 11.610 20.268 1.00 81.50 200 VAL A O 1
ATOM 1587 N N . SER A 1 201 ? -14.230 11.118 21.259 1.00 80.44 201 SER A N 1
ATOM 1588 C CA . SER A 1 201 ? -14.530 9.996 20.366 1.00 80.44 201 SER A CA 1
ATOM 1589 C C . SER A 1 201 ? -15.692 10.378 19.465 1.00 80.44 201 SER A C 1
ATOM 1591 O O . SER A 1 201 ? -16.757 10.735 19.958 1.00 80.44 201 SER A O 1
ATOM 1593 N N . GLU A 1 202 ? -15.478 10.297 18.155 1.00 86.94 202 GLU A N 1
ATOM 1594 C CA . GLU A 1 202 ? -16.468 10.604 17.122 1.00 86.94 202 GLU A CA 1
ATOM 1595 C C . GLU A 1 202 ? -16.530 9.421 16.155 1.00 86.94 202 GLU A C 1
ATOM 1597 O O . GLU A 1 202 ? -15.493 8.884 15.769 1.00 86.94 202 GLU A O 1
ATOM 1602 N N . THR A 1 203 ? -17.740 8.995 15.793 1.00 88.75 203 THR A N 1
ATOM 1603 C CA . THR A 1 203 ? -17.966 7.890 14.849 1.00 88.75 203 THR A CA 1
ATOM 1604 C C . THR A 1 203 ? -18.426 8.466 13.521 1.00 88.75 203 THR A C 1
ATOM 1606 O O . THR A 1 203 ? -19.420 9.188 13.491 1.00 88.75 203 THR A O 1
ATOM 1609 N N . ALA A 1 204 ? -17.709 8.142 12.443 1.00 91.69 204 ALA A N 1
ATOM 1610 C CA . ALA A 1 204 ? -18.116 8.509 11.093 1.00 91.69 204 ALA A CA 1
ATOM 1611 C C . ALA A 1 204 ? -19.335 7.674 10.688 1.00 91.69 204 ALA A C 1
ATOM 1613 O O . ALA A 1 204 ? -19.268 6.444 10.673 1.00 91.69 204 ALA A O 1
ATOM 1614 N N . LYS A 1 205 ? -20.444 8.342 10.375 1.00 93.00 205 LYS A N 1
ATOM 1615 C CA . LYS A 1 205 ? -21.712 7.685 10.028 1.00 93.00 205 LYS A CA 1
ATOM 1616 C C . LYS A 1 205 ? -21.858 7.442 8.538 1.00 93.00 205 LYS A C 1
ATOM 1618 O O . LYS A 1 205 ? -22.530 6.495 8.134 1.00 93.00 205 LYS A O 1
ATOM 1623 N N . THR A 1 206 ? -21.225 8.284 7.727 1.00 95.81 206 THR A N 1
ATOM 1624 C CA . THR A 1 206 ? -21.321 8.249 6.266 1.00 95.81 206 THR A CA 1
ATOM 1625 C C . THR A 1 206 ? -19.944 8.251 5.604 1.00 95.81 206 THR A C 1
ATOM 1627 O O . THR A 1 206 ? -18.949 8.652 6.209 1.00 95.81 206 THR A O 1
ATOM 1630 N N . GLU A 1 207 ? -19.871 7.821 4.344 1.00 95.00 207 GLU A N 1
ATOM 1631 C CA . GLU A 1 207 ? -18.609 7.795 3.584 1.00 95.00 207 GLU A CA 1
ATOM 1632 C C . GLU A 1 207 ? -17.944 9.176 3.485 1.00 95.00 207 GLU A C 1
ATOM 1634 O O . GLU A 1 207 ? -16.720 9.263 3.488 1.00 95.00 207 GLU A O 1
ATOM 1639 N N . SER A 1 208 ? -18.721 10.263 3.412 1.00 95.00 208 SER A N 1
ATOM 1640 C CA . SER A 1 208 ? -18.195 11.634 3.354 1.00 95.00 208 SER A CA 1
ATOM 1641 C C . SER A 1 208 ? -17.444 12.043 4.621 1.00 95.00 208 SER A C 1
ATOM 1643 O O . SER A 1 208 ? -16.387 12.667 4.521 1.00 95.00 208 SER A O 1
ATOM 1645 N N . GLU A 1 209 ? -17.936 11.635 5.793 1.00 93.56 209 GLU A N 1
ATOM 1646 C CA . GLU A 1 209 ? -17.287 11.865 7.089 1.00 93.56 209 GLU A CA 1
ATOM 1647 C C . GLU A 1 209 ? -15.991 11.056 7.241 1.00 93.56 209 GLU A C 1
ATOM 1649 O O . GLU A 1 209 ? -15.118 11.431 8.019 1.00 93.56 209 GLU A O 1
ATOM 1654 N N . ALA A 1 210 ? -15.839 9.968 6.479 1.00 92.31 210 ALA A N 1
ATOM 1655 C CA . ALA A 1 210 ? -14.682 9.077 6.532 1.00 92.31 210 ALA A CA 1
ATOM 1656 C C . ALA A 1 210 ? -13.637 9.316 5.420 1.00 92.31 210 ALA A C 1
ATOM 1658 O O . ALA A 1 210 ? -12.772 8.465 5.191 1.00 92.31 210 ALA A O 1
ATOM 1659 N N . LYS A 1 211 ? -13.684 10.474 4.743 1.00 94.25 211 LYS A N 1
ATOM 1660 C CA . LYS A 1 211 ? -12.658 10.943 3.788 1.00 94.25 211 LYS A CA 1
ATOM 1661 C C . LYS A 1 211 ? -11.639 11.815 4.493 1.00 94.25 211 LYS A C 1
ATOM 1663 O O . LYS A 1 211 ? -11.947 12.951 4.857 1.00 94.25 211 LYS A O 1
ATOM 1668 N N . ILE A 1 212 ? -10.433 11.298 4.731 1.00 91.44 212 ILE A N 1
ATOM 1669 C CA . ILE A 1 212 ? -9.546 11.950 5.696 1.00 91.44 212 ILE A CA 1
ATOM 1670 C C . ILE A 1 212 ? -8.134 12.170 5.171 1.00 91.44 212 ILE A C 1
ATOM 1672 O O . ILE A 1 212 ? -7.478 11.296 4.602 1.00 91.44 212 ILE A O 1
ATOM 1676 N N . GLN A 1 213 ? -7.674 13.396 5.407 1.00 91.38 213 GLN A N 1
ATOM 1677 C CA . GLN A 1 213 ? -6.316 13.846 5.176 1.00 91.38 213 GLN A CA 1
ATOM 1678 C C . GLN A 1 213 ? -5.532 13.792 6.482 1.00 91.38 213 GLN A C 1
ATOM 1680 O O . GLN A 1 213 ? -5.840 14.487 7.456 1.00 91.38 213 GLN A O 1
ATOM 1685 N N . LEU A 1 214 ? -4.493 12.967 6.490 1.00 89.00 214 LEU A N 1
ATOM 1686 C CA . LEU A 1 214 ? -3.604 12.837 7.633 1.00 89.00 214 LEU A CA 1
ATOM 1687 C C . LEU A 1 214 ? -2.755 14.110 7.796 1.00 89.00 214 LEU A C 1
ATOM 1689 O O . LEU A 1 214 ? -2.531 14.869 6.846 1.00 89.00 214 LEU A O 1
ATOM 1693 N N . GLY A 1 215 ? -2.331 14.378 9.032 1.00 83.19 215 GLY A N 1
ATOM 1694 C CA . GLY A 1 215 ? -1.473 15.516 9.383 1.00 83.19 215 GLY A CA 1
ATOM 1695 C C . GLY A 1 215 ? -2.186 16.851 9.643 1.00 83.19 215 GLY A C 1
ATOM 1696 O O . GLY A 1 215 ? -1.546 17.769 10.139 1.00 83.19 215 GLY A O 1
ATOM 1697 N N . LEU A 1 216 ? -3.496 16.982 9.374 1.00 84.75 216 LEU A N 1
ATOM 1698 C CA . LEU A 1 216 ? -4.235 18.226 9.676 1.00 84.75 216 LEU A CA 1
ATOM 1699 C C . LEU A 1 216 ? -4.497 18.422 11.173 1.00 84.75 216 LEU A C 1
ATOM 1701 O O . LEU A 1 216 ? -4.443 19.538 11.684 1.00 84.75 216 LEU A O 1
ATOM 1705 N N . LYS A 1 217 ? -4.836 17.336 11.866 1.00 82.62 217 LYS A N 1
ATOM 1706 C CA . LYS A 1 217 ? -5.101 17.301 13.305 1.00 82.62 217 LYS A CA 1
ATOM 1707 C C . LYS A 1 217 ? -4.511 16.011 13.871 1.00 82.62 217 LYS A C 1
ATOM 1709 O O . LYS A 1 217 ? -4.511 15.000 13.163 1.00 82.62 217 LYS A O 1
ATOM 1714 N N . PRO A 1 218 ? -4.026 16.009 15.123 1.00 81.38 218 PRO A N 1
ATOM 1715 C CA . PRO A 1 218 ? -3.647 14.768 15.779 1.00 81.38 218 PRO A CA 1
ATOM 1716 C C . PRO A 1 218 ? -4.901 13.901 15.941 1.00 81.38 218 PRO A C 1
ATOM 1718 O O . PRO A 1 218 ? -5.850 14.286 16.614 1.00 81.38 218 PRO A O 1
ATOM 1721 N N . ALA A 1 219 ? -4.925 12.735 15.309 1.00 83.88 219 ALA A N 1
ATOM 1722 C CA . ALA A 1 219 ? -6.053 11.812 15.340 1.00 83.88 219 ALA A CA 1
ATOM 1723 C C . ALA A 1 219 ? -5.531 10.375 15.305 1.00 83.88 219 ALA A C 1
ATOM 1725 O O . ALA A 1 219 ? -4.477 10.110 14.728 1.00 83.88 219 ALA A O 1
ATOM 1726 N N . GLU A 1 220 ? -6.257 9.456 15.939 1.00 84.69 220 GLU A N 1
ATOM 1727 C CA . GLU A 1 220 ? -5.949 8.028 15.886 1.00 84.69 220 GLU A CA 1
ATOM 1728 C C . GLU A 1 220 ? -7.054 7.303 15.146 1.00 84.69 220 GLU A C 1
ATOM 1730 O O . GLU A 1 220 ? -8.198 7.270 15.585 1.00 84.69 220 GLU A O 1
ATOM 1735 N N . LEU A 1 221 ? -6.706 6.675 14.032 1.00 88.00 221 LEU A N 1
ATOM 1736 C CA . LEU A 1 221 ? -7.702 6.020 13.201 1.00 88.00 221 LEU A CA 1
ATOM 1737 C C . LEU A 1 221 ? -7.803 4.581 13.644 1.00 88.00 221 LEU A C 1
ATOM 1739 O O . LEU A 1 221 ? -6.995 3.743 13.253 1.00 88.00 221 LEU A O 1
ATOM 1743 N N . VAL A 1 222 ? -8.744 4.314 14.532 1.00 86.94 222 VAL A N 1
ATOM 1744 C CA . VAL A 1 222 ? -9.024 2.950 14.960 1.00 86.94 222 VAL A CA 1
ATOM 1745 C C . VAL A 1 222 ? -10.147 2.398 14.107 1.00 86.94 222 VAL A C 1
ATOM 1747 O O . VAL A 1 222 ? -10.779 3.122 13.350 1.00 86.94 222 VAL A O 1
ATOM 1750 N N . PHE A 1 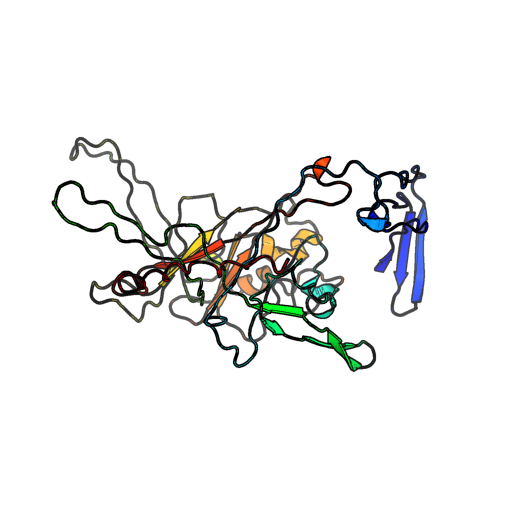223 ? -10.312 1.096 14.182 1.00 87.62 223 PHE A N 1
ATOM 1751 C CA . PHE A 1 223 ? -11.251 0.299 13.458 1.00 87.62 223 PHE A CA 1
ATOM 1752 C C . PHE A 1 223 ? -11.857 -0.687 14.468 1.00 87.62 223 PHE A C 1
ATOM 1754 O O . PHE A 1 223 ? -11.189 -1.650 14.825 1.00 87.62 223 PHE A O 1
ATOM 1761 N N . VAL A 1 224 ? -13.053 -0.415 15.003 1.00 88.38 224 VAL A N 1
ATOM 1762 C CA . VAL A 1 224 ? -13.725 -1.158 16.082 1.00 88.38 224 VAL A CA 1
ATOM 1763 C C . VAL A 1 224 ? -14.982 -1.954 15.685 1.00 88.38 224 VAL A C 1
ATOM 1765 O O . VAL A 1 224 ? -15.811 -1.535 14.890 1.00 88.38 224 VAL A O 1
ATOM 1768 N N . ASN A 1 225 ? -15.213 -3.084 16.354 1.00 89.81 225 ASN A N 1
ATOM 1769 C CA . ASN A 1 225 ? -16.510 -3.760 16.353 1.00 89.81 225 ASN A CA 1
ATOM 1770 C C . ASN A 1 225 ? -17.370 -3.230 17.519 1.00 89.81 225 ASN A C 1
ATOM 1772 O O . ASN A 1 225 ? -17.062 -3.542 18.674 1.00 89.81 225 ASN A O 1
ATOM 1776 N N . PRO A 1 226 ? -18.448 -2.463 17.266 1.00 88.62 226 PRO A N 1
ATOM 1777 C CA . PRO A 1 226 ? -19.263 -1.887 18.336 1.00 88.62 226 PRO A CA 1
ATOM 1778 C C . PRO A 1 226 ? -20.089 -2.936 19.095 1.00 88.62 226 PRO A C 1
ATOM 1780 O O . PRO A 1 226 ? -20.416 -2.721 20.262 1.00 88.62 226 PRO A O 1
ATOM 1783 N N . ASN A 1 227 ? -20.378 -4.086 18.473 1.00 92.12 227 ASN A N 1
ATOM 1784 C CA . ASN A 1 227 ? -21.238 -5.136 19.031 1.00 92.12 227 ASN A CA 1
ATOM 1785 C C . ASN A 1 227 ? -20.511 -6.050 20.026 1.00 92.12 227 ASN A C 1
ATOM 1787 O O . ASN A 1 227 ? -21.134 -6.901 20.658 1.00 92.12 227 ASN A O 1
ATOM 1791 N N . LYS A 1 228 ? -19.186 -5.921 20.146 1.00 90.50 228 LYS A N 1
ATOM 1792 C CA . LYS A 1 228 ? -18.378 -6.721 21.065 1.00 90.50 228 LYS A CA 1
ATOM 1793 C C . LYS A 1 228 ? -17.559 -5.807 21.962 1.00 90.50 228 LYS A C 1
ATOM 1795 O O . LYS A 1 228 ? -16.918 -4.869 21.488 1.00 90.50 228 LYS A O 1
ATOM 1800 N N . LYS A 1 229 ? -17.547 -6.120 23.256 1.00 92.31 229 LYS A N 1
ATOM 1801 C CA . LYS A 1 229 ? -16.804 -5.381 24.276 1.00 92.31 229 LYS A CA 1
ATOM 1802 C C . LYS A 1 229 ? -15.916 -6.322 25.080 1.00 92.31 229 LYS A C 1
ATOM 1804 O O . LYS A 1 229 ? -16.320 -7.447 25.361 1.00 92.31 229 LYS A O 1
ATOM 1809 N N . THR A 1 230 ? -14.730 -5.851 25.441 1.00 92.12 230 THR A N 1
ATOM 1810 C CA . THR A 1 230 ? -13.844 -6.520 26.398 1.00 92.12 230 THR A CA 1
ATOM 1811 C C . THR A 1 230 ? -14.449 -6.495 27.797 1.00 92.12 230 THR A C 1
ATOM 1813 O O . THR A 1 230 ? -15.405 -5.757 28.051 1.00 92.12 230 THR A O 1
ATOM 1816 N N . LYS A 1 231 ? -13.881 -7.255 28.742 1.00 93.69 231 LYS A N 1
ATOM 1817 C CA . LYS A 1 231 ? -14.372 -7.263 30.133 1.00 93.69 231 LYS A CA 1
ATOM 1818 C C . LYS A 1 231 ? -14.410 -5.865 30.776 1.00 93.69 231 LYS A C 1
ATOM 1820 O O . LYS A 1 231 ? -15.387 -5.581 31.461 1.00 93.69 231 LYS A O 1
ATOM 1825 N N . PRO A 1 232 ? -13.427 -4.967 30.542 1.00 92.12 232 PRO A N 1
ATOM 1826 C CA . PRO A 1 232 ? -13.499 -3.584 31.022 1.00 92.12 232 PRO A CA 1
ATOM 1827 C C . PRO A 1 232 ? -14.507 -2.686 30.282 1.00 92.12 232 PRO A C 1
ATOM 1829 O O . PRO A 1 232 ? -14.664 -1.531 30.662 1.00 92.12 232 PRO A O 1
ATOM 1832 N N . GLY A 1 233 ? -15.161 -3.167 29.218 1.00 92.50 233 GLY A N 1
ATOM 1833 C CA . GLY A 1 233 ? -16.161 -2.413 28.454 1.00 92.50 233 GLY A CA 1
ATOM 1834 C C . GLY A 1 233 ? -15.641 -1.694 27.202 1.00 92.50 233 GLY A C 1
ATOM 1835 O O . GLY A 1 233 ? -16.384 -0.923 26.593 1.00 92.50 233 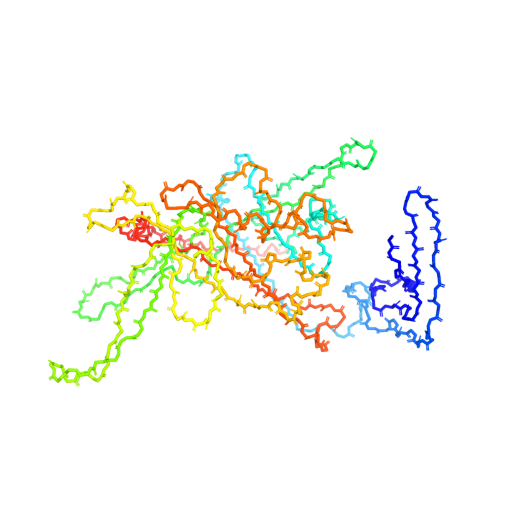GLY A O 1
ATOM 1836 N N . ASN A 1 234 ? -14.399 -1.942 26.767 1.00 92.00 234 ASN A N 1
ATOM 1837 C CA . ASN A 1 234 ? -13.838 -1.316 25.561 1.00 92.00 234 ASN A CA 1
ATOM 1838 C C . ASN A 1 234 ? -14.260 -2.066 24.289 1.00 92.00 234 ASN A C 1
ATOM 1840 O O . ASN A 1 234 ? -14.340 -3.290 24.296 1.00 92.00 234 ASN A O 1
ATOM 1844 N N . SER A 1 235 ? -14.482 -1.362 23.175 1.00 90.56 235 SER A N 1
ATOM 1845 C CA . SER A 1 235 ? -14.723 -2.018 21.877 1.00 90.56 235 SER A CA 1
ATOM 1846 C C . SER A 1 235 ? -13.457 -2.697 21.356 1.00 90.56 235 SER A C 1
ATOM 1848 O O . SER A 1 235 ? -12.386 -2.093 21.389 1.00 90.56 235 SER A O 1
ATOM 1850 N N . TYR A 1 236 ? -13.590 -3.905 20.809 1.00 88.38 236 TYR A N 1
ATOM 1851 C CA . TYR A 1 236 ? -12.494 -4.586 20.112 1.00 88.38 236 TYR A CA 1
ATOM 1852 C C . TYR A 1 236 ? -12.132 -3.847 18.827 1.00 88.38 236 TYR A C 1
ATOM 1854 O O . TYR A 1 236 ? -13.039 -3.543 18.055 1.00 88.38 236 TYR A O 1
ATOM 1862 N N . GLY A 1 237 ? -10.847 -3.615 18.544 1.00 86.38 237 GLY A N 1
ATOM 1863 C CA . GLY A 1 237 ? -10.458 -2.993 17.280 1.00 86.38 237 GLY A CA 1
ATOM 1864 C C . GLY A 1 237 ? -8.971 -2.995 16.941 1.00 86.38 237 GLY A C 1
ATOM 1865 O O . GLY A 1 237 ? -8.139 -3.529 17.667 1.00 86.38 237 GLY A O 1
ATOM 1866 N N . TYR A 1 238 ? -8.635 -2.374 15.815 1.00 86.19 238 TYR A N 1
ATOM 1867 C CA . TYR A 1 238 ? -7.276 -2.171 15.308 1.00 86.19 238 TYR A CA 1
ATOM 1868 C C . TYR A 1 238 ? -7.056 -0.709 14.964 1.00 86.19 238 TYR A C 1
ATOM 1870 O O . TYR A 1 238 ? -7.953 -0.073 14.444 1.00 86.19 238 TYR A O 1
ATOM 1878 N N . ARG A 1 239 ? -5.865 -0.164 15.192 1.00 85.81 239 ARG A N 1
ATOM 1879 C CA . ARG A 1 239 ? -5.526 1.207 14.810 1.00 85.81 239 ARG A CA 1
ATOM 1880 C C . ARG A 1 239 ? -4.525 1.256 13.679 1.00 85.81 239 ARG A C 1
ATOM 1882 O O . ARG A 1 239 ? -3.560 0.497 13.682 1.00 85.81 239 ARG A O 1
ATOM 1889 N N . LEU A 1 240 ? -4.735 2.188 12.763 1.00 87.94 240 LEU A N 1
ATOM 1890 C CA . LEU A 1 240 ? -3.754 2.579 11.771 1.00 87.94 240 LEU A CA 1
ATOM 1891 C C . LEU A 1 240 ? -2.709 3.472 12.432 1.00 87.94 240 LEU A C 1
ATOM 1893 O O . LEU A 1 240 ? -3.019 4.542 12.958 1.00 87.94 240 LEU A O 1
ATOM 1897 N N . ILE A 1 241 ? -1.462 3.033 12.359 1.00 87.00 241 ILE A N 1
ATOM 1898 C CA . ILE A 1 241 ? -0.287 3.859 12.588 1.00 87.00 241 ILE A CA 1
ATOM 1899 C C . ILE A 1 241 ? 0.260 4.171 11.192 1.00 87.00 241 ILE A C 1
ATOM 1901 O O . ILE A 1 241 ? 0.888 3.302 10.574 1.00 87.00 241 ILE A O 1
ATOM 1905 N N . PRO A 1 242 ? -0.049 5.359 10.645 1.00 86.38 242 PRO A N 1
ATOM 1906 C CA . PRO A 1 242 ? 0.423 5.719 9.321 1.00 86.38 242 PRO A CA 1
ATOM 1907 C C . PRO A 1 242 ? 1.942 5.899 9.348 1.00 86.38 242 PRO A C 1
ATOM 1909 O O . PRO A 1 242 ? 2.496 6.419 10.318 1.00 86.38 242 PRO A O 1
ATOM 1912 N N . GLY A 1 243 ? 2.611 5.465 8.282 1.00 82.62 243 GLY A N 1
ATOM 1913 C CA . GLY A 1 243 ? 3.998 5.841 8.021 1.00 82.62 243 GLY A CA 1
ATOM 1914 C C . GLY A 1 243 ? 4.078 7.215 7.362 1.00 82.62 243 GLY A C 1
ATOM 1915 O O . GLY A 1 243 ? 3.386 8.154 7.754 1.00 82.62 243 GLY A O 1
ATOM 1916 N N . LEU A 1 244 ? 4.912 7.329 6.330 1.00 77.94 244 LEU A N 1
ATOM 1917 C CA . LEU A 1 244 ? 5.005 8.549 5.532 1.00 77.94 244 LEU A CA 1
ATOM 1918 C C . LEU A 1 244 ? 3.646 8.871 4.896 1.00 77.94 244 LEU A C 1
ATOM 1920 O O . LEU A 1 244 ? 3.014 8.016 4.273 1.00 77.94 244 LEU A O 1
ATOM 1924 N N . THR A 1 245 ? 3.204 10.115 5.071 1.00 82.81 245 THR A N 1
ATOM 1925 C CA . THR A 1 245 ? 1.954 10.622 4.497 1.00 82.81 245 THR A CA 1
ATOM 1926 C C . THR A 1 245 ? 2.284 11.626 3.403 1.00 82.81 245 THR A C 1
ATOM 1928 O O . THR A 1 245 ? 3.097 12.525 3.599 1.00 82.81 245 THR A O 1
ATOM 1931 N N . THR A 1 246 ? 1.666 11.451 2.241 1.00 83.75 246 THR A N 1
ATOM 1932 C CA . THR A 1 246 ? 1.814 12.326 1.072 1.00 83.75 246 THR A CA 1
ATOM 1933 C C . THR A 1 246 ? 0.440 12.815 0.629 1.00 83.75 246 THR A C 1
ATOM 1935 O O . THR A 1 246 ? -0.586 12.240 1.005 1.00 83.75 246 THR A O 1
ATOM 1938 N N . ARG A 1 247 ? 0.405 13.874 -0.173 1.00 86.56 247 ARG A N 1
ATOM 1939 C CA . ARG A 1 247 ? -0.799 14.360 -0.848 1.00 86.56 247 ARG A CA 1
ATOM 1940 C C . ARG A 1 247 ? -0.465 14.569 -2.311 1.00 86.56 247 ARG A C 1
ATOM 1942 O O . ARG A 1 247 ? 0.678 14.877 -2.628 1.00 86.56 247 ARG A O 1
ATOM 1949 N N . SER A 1 248 ? -1.447 14.426 -3.194 1.00 88.06 248 SER A N 1
ATOM 1950 C CA . SER A 1 248 ? -1.210 14.773 -4.593 1.00 88.06 248 SER A CA 1
ATOM 1951 C C . SER A 1 248 ? -0.814 16.247 -4.722 1.00 88.06 248 SER A C 1
ATOM 1953 O O . SER A 1 248 ? -1.390 17.110 -4.058 1.00 88.06 248 SER A O 1
ATOM 1955 N N . LEU A 1 249 ? 0.179 16.509 -5.572 1.00 89.31 249 LEU A N 1
ATOM 1956 C CA . LEU A 1 249 ? 0.614 17.858 -5.946 1.00 89.31 249 LEU A CA 1
ATOM 1957 C C . LEU A 1 249 ? -0.090 18.355 -7.216 1.00 89.31 249 LEU A C 1
ATOM 1959 O O . LEU A 1 249 ? 0.114 19.496 -7.620 1.00 89.31 249 LEU A O 1
ATOM 1963 N N . LEU A 1 250 ? -0.890 17.501 -7.861 1.00 88.00 250 LEU A N 1
ATOM 1964 C CA . LEU A 1 250 ? -1.630 17.858 -9.063 1.00 88.00 250 LEU A CA 1
ATOM 1965 C C . LEU A 1 250 ? -2.859 18.693 -8.706 1.00 88.00 250 LEU A C 1
ATOM 1967 O O . LEU A 1 250 ? -3.492 18.498 -7.665 1.00 88.00 250 LEU A O 1
ATOM 1971 N N . LEU A 1 251 ? -3.223 19.603 -9.607 1.00 91.12 251 LEU A N 1
ATOM 1972 C CA . LEU A 1 251 ? -4.478 20.338 -9.506 1.00 91.12 251 LEU A CA 1
ATOM 1973 C C . LEU A 1 251 ? -5.657 19.372 -9.656 1.00 91.12 251 LEU A C 1
ATOM 1975 O O . LEU A 1 251 ? -5.616 18.460 -10.475 1.00 91.12 251 LEU A O 1
ATOM 1979 N N . GLU A 1 252 ? -6.740 19.597 -8.908 1.00 91.19 252 GLU A N 1
ATOM 1980 C CA . GLU A 1 252 ? -7.905 18.697 -8.931 1.00 91.19 252 GLU A CA 1
ATOM 1981 C C . GLU A 1 252 ? -8.575 18.598 -10.308 1.00 91.19 252 GLU A C 1
ATOM 1983 O O . GLU A 1 252 ? -9.146 17.562 -10.634 1.00 91.19 252 GLU A O 1
ATOM 1988 N N . ALA A 1 253 ? -8.492 19.664 -11.106 1.00 92.44 253 ALA A N 1
ATOM 1989 C CA . ALA A 1 253 ? -9.041 19.718 -12.458 1.00 92.44 253 ALA A CA 1
ATOM 1990 C C . ALA A 1 253 ? -8.143 19.046 -13.512 1.00 92.44 253 ALA A C 1
ATOM 1992 O O . ALA A 1 253 ? -8.538 18.947 -14.672 1.00 92.44 253 ALA A O 1
ATOM 1993 N N . ASP A 1 254 ? -6.932 18.618 -13.143 1.00 89.38 254 ASP A N 1
ATOM 1994 C CA . ASP A 1 254 ? -6.014 17.989 -14.084 1.00 89.38 254 ASP A CA 1
ATOM 1995 C C . ASP A 1 254 ? -6.485 16.568 -14.435 1.00 89.38 254 ASP A C 1
ATOM 1997 O O . ASP A 1 254 ? -6.886 15.792 -13.565 1.00 89.38 254 ASP A O 1
ATOM 2001 N N . CYS A 1 255 ? -6.409 16.197 -15.714 1.00 89.06 255 CYS A N 1
ATOM 2002 C CA . CYS A 1 255 ? -6.874 14.900 -16.222 1.00 89.06 255 CYS A CA 1
ATOM 2003 C C . CYS A 1 255 ? -6.316 13.692 -15.432 1.00 89.06 255 CYS A C 1
ATOM 2005 O O . CYS A 1 255 ? -7.103 12.841 -15.006 1.00 89.06 255 CYS A O 1
ATOM 2007 N N . PRO A 1 256 ? -4.993 13.576 -15.183 1.00 87.62 256 PRO A N 1
ATOM 2008 C CA . PRO A 1 256 ? -4.440 12.522 -14.333 1.00 87.62 256 PRO A CA 1
ATOM 2009 C C . PRO A 1 256 ? -4.973 12.547 -12.898 1.00 87.62 256 PRO A C 1
ATOM 2011 O O . PRO A 1 256 ? -5.172 11.480 -12.322 1.00 87.62 256 PRO A O 1
ATOM 2014 N N . GLN A 1 257 ? -5.247 13.723 -12.324 1.00 91.88 257 GLN A N 1
ATOM 2015 C CA . GLN A 1 257 ? -5.794 13.815 -10.971 1.00 91.88 257 GLN A CA 1
ATOM 2016 C C . GLN A 1 257 ? -7.257 13.366 -10.911 1.00 91.88 257 GLN A C 1
ATOM 2018 O O . GLN A 1 257 ? -7.653 12.746 -9.927 1.00 91.88 257 GLN A O 1
ATOM 2023 N N . ILE A 1 258 ? -8.038 13.612 -11.966 1.00 93.06 258 ILE A N 1
ATOM 2024 C CA . ILE A 1 258 ? -9.414 13.114 -12.102 1.00 93.06 258 ILE A CA 1
ATOM 2025 C C . ILE A 1 258 ? -9.416 11.580 -12.198 1.00 93.06 258 ILE A C 1
ATOM 2027 O O . ILE A 1 258 ? -10.134 10.909 -11.457 1.00 93.06 258 ILE A O 1
ATOM 2031 N N . ARG A 1 259 ? -8.552 10.999 -13.040 1.00 91.19 259 ARG A N 1
ATOM 2032 C CA . ARG A 1 259 ? -8.379 9.535 -13.146 1.00 91.19 259 ARG A CA 1
ATOM 2033 C C . ARG A 1 259 ? -7.870 8.918 -11.839 1.00 91.19 259 ARG A C 1
ATOM 2035 O O . ARG A 1 259 ? -8.329 7.865 -11.409 1.00 91.19 259 ARG A O 1
ATOM 2042 N N . GLY A 1 260 ? -6.928 9.595 -11.188 1.00 90.94 260 GLY A N 1
ATOM 2043 C CA . GLY A 1 260 ? -6.299 9.208 -9.927 1.00 90.94 260 GLY A CA 1
ATOM 2044 C C . GLY A 1 260 ? -6.983 9.783 -8.688 1.00 90.94 260 GLY A C 1
ATOM 2045 O O . GLY A 1 260 ? -6.326 9.933 -7.655 1.00 90.94 260 GLY A O 1
ATOM 2046 N N . ALA A 1 261 ? -8.277 10.119 -8.754 1.00 94.31 261 ALA A N 1
ATOM 2047 C CA . ALA A 1 261 ? -8.964 10.875 -7.703 1.00 94.31 261 ALA A CA 1
ATOM 2048 C C . ALA A 1 261 ? -8.986 10.166 -6.337 1.00 94.31 261 ALA A C 1
ATOM 2050 O O . ALA A 1 261 ? -9.115 10.821 -5.300 1.00 94.31 261 ALA A O 1
ATOM 2051 N N . PHE A 1 262 ? -8.776 8.846 -6.306 1.00 93.19 262 PHE A N 1
ATOM 2052 C CA . PHE A 1 262 ? -8.592 8.083 -5.068 1.00 93.19 262 PHE A CA 1
ATOM 2053 C C . PHE A 1 262 ? -7.382 8.546 -4.235 1.00 93.19 262 PHE A C 1
ATOM 2055 O O . PHE A 1 262 ? -7.324 8.259 -3.047 1.00 93.19 262 PHE A O 1
ATOM 2062 N N . THR A 1 263 ? -6.439 9.301 -4.807 1.00 93.19 263 THR A N 1
ATOM 2063 C CA . THR A 1 263 ? -5.281 9.874 -4.091 1.00 93.19 263 THR A CA 1
ATOM 2064 C C . THR A 1 263 ? -5.589 11.167 -3.324 1.00 93.19 263 THR A C 1
ATOM 2066 O O . THR A 1 263 ? -4.738 11.662 -2.586 1.00 93.19 263 THR A O 1
ATOM 2069 N N . LYS A 1 264 ? -6.800 11.728 -3.471 1.00 92.38 264 LYS A N 1
ATOM 2070 C CA . LYS A 1 264 ? -7.200 13.012 -2.861 1.00 92.38 264 LYS A CA 1
ATOM 2071 C C . LYS A 1 264 ? -7.213 12.986 -1.326 1.00 92.38 264 LYS A C 1
ATOM 2073 O O . LYS A 1 264 ? -6.969 14.008 -0.679 1.00 92.38 264 LYS A O 1
ATOM 2078 N N . TYR A 1 265 ? -7.489 11.823 -0.743 1.00 92.81 265 TYR A N 1
ATOM 2079 C CA . TYR A 1 265 ? -7.462 11.590 0.698 1.00 92.81 265 TYR A CA 1
ATOM 2080 C C . TYR A 1 265 ? -6.524 10.426 1.011 1.00 92.81 265 TYR A C 1
ATOM 2082 O O . TYR A 1 265 ? -6.372 9.503 0.212 1.00 92.81 265 TYR A O 1
ATOM 2090 N N . ASN A 1 266 ? -5.897 10.462 2.187 1.00 92.56 266 ASN A N 1
ATOM 2091 C CA . ASN A 1 266 ? -5.022 9.379 2.637 1.00 92.56 266 ASN A CA 1
ATOM 2092 C C . ASN A 1 266 ? -5.826 8.152 3.061 1.00 92.56 266 ASN A C 1
ATOM 2094 O O . ASN A 1 266 ? -5.359 7.024 2.931 1.00 92.56 266 ASN A O 1
ATOM 2098 N N . VAL A 1 267 ? -7.020 8.390 3.601 1.00 92.94 267 VAL A N 1
ATOM 2099 C CA . VAL A 1 267 ? -7.922 7.356 4.086 1.00 92.94 267 VAL A CA 1
ATOM 2100 C C . VAL A 1 267 ? -9.305 7.564 3.503 1.00 92.94 267 VAL A C 1
ATOM 2102 O O . VAL A 1 267 ? -9.831 8.679 3.524 1.00 92.94 267 VAL A O 1
ATOM 2105 N N . TRP A 1 268 ? -9.890 6.455 3.059 1.00 93.88 268 TRP A N 1
ATOM 2106 C CA . TRP A 1 268 ? -11.292 6.348 2.695 1.00 93.88 268 TRP A CA 1
ATOM 2107 C C . TRP A 1 268 ? -11.909 5.153 3.407 1.00 93.88 268 TRP A C 1
ATOM 2109 O O . TRP A 1 268 ? -11.255 4.123 3.599 1.00 93.88 268 TRP A O 1
ATOM 2119 N N . VAL A 1 269 ? -13.185 5.271 3.748 1.00 94.69 269 VAL A N 1
ATOM 2120 C CA . VAL A 1 269 ? -13.985 4.147 4.228 1.00 94.69 269 VAL A CA 1
ATOM 2121 C C . VAL A 1 269 ? -15.271 4.110 3.424 1.00 94.69 269 VAL A C 1
ATOM 2123 O O . VAL A 1 269 ? -15.980 5.111 3.339 1.00 94.69 269 VAL A O 1
ATOM 2126 N N . THR A 1 270 ? -15.549 2.962 2.819 1.00 93.12 270 THR A N 1
ATOM 2127 C CA . THR A 1 270 ? -16.758 2.733 2.024 1.00 93.12 270 THR A CA 1
ATOM 2128 C C . THR A 1 270 ? -17.516 1.538 2.555 1.00 93.12 270 THR A C 1
ATOM 2130 O O . THR A 1 270 ? -16.926 0.639 3.153 1.00 93.12 270 THR A O 1
ATOM 2133 N N . GLN A 1 271 ? -18.822 1.484 2.316 1.00 94.44 271 GLN A N 1
ATOM 2134 C CA . GLN A 1 271 ? -19.561 0.249 2.559 1.00 94.44 271 GLN A CA 1
ATOM 2135 C C . GLN A 1 271 ? -19.035 -0.862 1.637 1.00 94.44 271 GLN A C 1
ATOM 2137 O O . GLN A 1 271 ? -18.685 -0.596 0.485 1.00 94.44 271 GLN A O 1
ATOM 2142 N N . TYR A 1 272 ? -18.959 -2.100 2.131 1.00 91.81 272 TYR A N 1
ATOM 2143 C CA . TYR A 1 272 ? -18.526 -3.227 1.310 1.00 91.81 272 TYR A CA 1
ATOM 2144 C C . TYR A 1 272 ? -19.470 -3.424 0.121 1.00 91.81 272 TYR A C 1
ATOM 2146 O O . TYR A 1 272 ? -20.689 -3.525 0.275 1.00 91.81 272 TYR A O 1
ATOM 2154 N N . TYR A 1 273 ? -18.891 -3.523 -1.075 1.00 92.75 273 TYR A N 1
ATOM 2155 C CA . TYR A 1 273 ? -19.622 -3.841 -2.289 1.00 92.75 273 TYR A CA 1
ATOM 2156 C C . TYR A 1 273 ? -18.773 -4.729 -3.196 1.00 92.75 273 TYR A C 1
ATOM 2158 O O . TYR A 1 273 ? -17.623 -4.419 -3.496 1.00 92.75 273 TYR A O 1
ATOM 2166 N N . LYS A 1 274 ? -19.338 -5.851 -3.655 1.00 92.31 274 LYS A N 1
ATOM 2167 C CA . LYS A 1 274 ? -18.574 -6.915 -4.329 1.00 92.31 274 LYS A CA 1
ATOM 2168 C C . LYS A 1 274 ? -17.855 -6.451 -5.602 1.00 92.31 274 LYS A C 1
ATOM 2170 O O . LYS A 1 274 ? -16.802 -6.997 -5.919 1.00 92.31 274 LYS A O 1
ATOM 2175 N N . SER A 1 275 ? -18.415 -5.493 -6.344 1.00 90.00 275 SER A N 1
ATOM 2176 C CA . SER A 1 275 ? -17.801 -4.980 -7.578 1.00 90.00 275 SER A CA 1
ATOM 2177 C C . SER A 1 275 ? -16.815 -3.828 -7.356 1.00 90.00 275 SER A C 1
ATOM 2179 O O . SER A 1 275 ? -16.069 -3.502 -8.275 1.00 90.00 275 SER A O 1
ATOM 2181 N N . GLU A 1 276 ? -16.779 -3.225 -6.165 1.00 90.19 276 GLU A N 1
ATOM 2182 C CA . GLU A 1 276 ? -15.905 -2.091 -5.834 1.00 90.19 276 GLU A CA 1
ATOM 2183 C C . GLU A 1 276 ? -14.532 -2.602 -5.383 1.00 90.19 276 GLU A C 1
ATOM 2185 O O . GLU A 1 276 ? -14.218 -2.669 -4.197 1.00 90.19 276 GLU A O 1
ATOM 2190 N N . ILE A 1 277 ? -13.726 -3.038 -6.355 1.00 87.56 277 ILE A N 1
ATOM 2191 C CA . ILE A 1 277 ? -12.432 -3.702 -6.110 1.00 87.56 277 ILE A CA 1
ATOM 2192 C C . ILE A 1 277 ? -11.250 -2.794 -6.478 1.00 87.56 277 ILE A C 1
ATOM 2194 O O . ILE A 1 277 ? -10.239 -2.776 -5.777 1.00 87.56 277 ILE A O 1
ATOM 2198 N N . TRP A 1 278 ? -11.364 -2.047 -7.578 1.00 88.69 278 TRP A N 1
ATOM 2199 C CA . TRP A 1 278 ? -10.260 -1.304 -8.188 1.00 88.69 278 TRP A CA 1
ATOM 2200 C C . TRP A 1 278 ? -10.457 0.202 -8.021 1.00 88.69 278 TRP A C 1
ATOM 2202 O O . TRP A 1 278 ? -11.322 0.781 -8.662 1.00 88.69 278 TRP A O 1
ATOM 2212 N N . ALA A 1 279 ? -9.642 0.859 -7.193 1.00 90.25 279 ALA A N 1
ATOM 2213 C CA . ALA A 1 279 ? -9.855 2.267 -6.835 1.00 90.25 279 ALA A CA 1
ATOM 2214 C C . ALA A 1 279 ? -9.830 3.255 -8.026 1.00 90.25 279 ALA A C 1
ATOM 2216 O O . ALA A 1 279 ? -10.433 4.325 -7.938 1.00 90.25 279 ALA A O 1
ATOM 2217 N N . GLY A 1 280 ? -9.138 2.910 -9.120 1.00 88.38 280 GLY A N 1
ATOM 2218 C CA . GLY A 1 280 ? -9.108 3.681 -10.373 1.00 88.38 280 GLY A CA 1
ATOM 2219 C C . GLY A 1 280 ? -10.186 3.294 -11.395 1.00 88.38 280 GLY A C 1
ATOM 2220 O O . GLY A 1 280 ? -10.194 3.849 -12.490 1.00 88.38 280 GLY A O 1
ATOM 2221 N N . GLY A 1 281 ? -11.062 2.347 -11.051 1.00 89.00 281 GLY A N 1
ATOM 2222 C CA . GLY A 1 281 ? -12.090 1.783 -11.922 1.00 89.00 281 GLY A CA 1
ATOM 2223 C C . GLY A 1 281 ? -11.700 0.465 -12.573 1.00 89.00 281 GLY A C 1
ATOM 2224 O O . GLY A 1 281 ? -10.551 0.021 -12.514 1.00 89.00 281 GLY A O 1
ATOM 2225 N N . ARG A 1 282 ? -12.692 -0.199 -13.174 1.00 86.56 282 ARG A N 1
ATOM 2226 C CA . ARG A 1 282 ? -12.497 -1.496 -13.844 1.00 86.56 282 ARG A CA 1
ATOM 2227 C C . ARG A 1 282 ? -11.637 -1.398 -15.108 1.00 86.56 282 ARG A C 1
ATOM 2229 O O . ARG A 1 282 ? -10.854 -2.307 -15.365 1.00 86.56 282 ARG A O 1
ATOM 2236 N N . TYR A 1 283 ? -11.803 -0.328 -15.881 1.00 88.56 283 TYR A N 1
ATOM 2237 C CA . TYR A 1 283 ? -11.073 -0.066 -17.122 1.00 88.56 283 TYR A CA 1
ATOM 2238 C C . TYR A 1 283 ? -10.299 1.235 -16.960 1.00 88.56 283 TYR A C 1
ATOM 2240 O O . TYR A 1 283 ? -10.898 2.306 -16.867 1.00 88.56 283 TYR A O 1
ATOM 2248 N N . VAL A 1 284 ? -8.975 1.126 -16.843 1.00 87.25 284 VAL A N 1
ATOM 2249 C CA . VAL A 1 284 ? -8.135 2.257 -16.432 1.00 87.25 284 VAL A CA 1
ATOM 2250 C C . VAL A 1 284 ? -7.373 2.880 -17.595 1.00 87.25 284 VAL A C 1
ATOM 2252 O O . VAL A 1 284 ? -7.186 4.100 -17.592 1.00 87.25 284 VAL A O 1
ATOM 2255 N N . ASP A 1 285 ? -6.975 2.089 -18.596 1.00 84.38 285 ASP A N 1
ATOM 2256 C CA . ASP A 1 285 ? -6.345 2.634 -19.801 1.00 84.38 285 ASP A CA 1
ATOM 2257 C C . ASP A 1 285 ? -7.287 3.634 -20.483 1.00 84.38 285 ASP A C 1
ATOM 2259 O O . ASP A 1 285 ? -8.475 3.367 -20.655 1.00 84.38 285 ASP A O 1
ATOM 2263 N N . GLN A 1 286 ? -6.756 4.821 -20.785 1.00 84.31 286 GLN A N 1
ATOM 2264 C CA . GLN A 1 286 ? -7.493 5.965 -21.345 1.00 84.31 286 GLN A CA 1
ATOM 2265 C C . GLN A 1 286 ? -8.781 6.360 -20.594 1.00 84.31 286 GLN A C 1
ATOM 2267 O O . GLN A 1 286 ? -9.649 7.023 -21.155 1.00 84.31 286 GLN A O 1
ATOM 2272 N N . SER A 1 287 ? -8.910 5.998 -19.315 1.00 89.69 287 SER A N 1
ATOM 2273 C CA . SER A 1 287 ? -10.107 6.310 -18.533 1.00 89.69 287 SER A CA 1
ATOM 2274 C C . SER A 1 287 ? -10.331 7.816 -18.359 1.00 89.69 287 SER A C 1
ATOM 2276 O O . SER A 1 287 ? -9.389 8.608 -18.329 1.00 89.69 287 SER A O 1
ATOM 2278 N N . HIS A 1 288 ? -11.590 8.206 -18.151 1.00 92.00 288 HIS A N 1
ATOM 2279 C CA . HIS A 1 288 ? -11.982 9.592 -17.861 1.00 92.00 288 HIS A CA 1
ATOM 2280 C C . HIS A 1 288 ? -12.256 9.853 -16.367 1.00 92.00 288 HIS A C 1
ATOM 2282 O O . HIS A 1 288 ? -12.666 10.945 -15.992 1.00 92.00 288 HIS A O 1
ATOM 2288 N N . GLY A 1 289 ? -12.002 8.865 -15.497 1.00 91.06 289 GLY A N 1
ATOM 2289 C CA . GLY A 1 289 ? -12.182 8.983 -14.042 1.00 91.06 289 GLY A CA 1
ATOM 2290 C C . GLY A 1 289 ? -13.617 8.786 -13.536 1.00 91.06 289 GLY A C 1
ATOM 2291 O O . GLY A 1 289 ? -13.907 9.084 -12.378 1.00 91.06 289 GLY A O 1
ATOM 2292 N N . GLU A 1 290 ? -14.503 8.250 -14.373 1.00 93.31 290 GLU A N 1
ATOM 2293 C CA . GLU A 1 290 ? -15.934 8.082 -14.076 1.00 93.31 290 GLU A CA 1
ATOM 2294 C C . GLU A 1 290 ? -16.241 6.926 -13.104 1.00 93.31 290 GLU A C 1
ATOM 2296 O O . GLU A 1 290 ? -17.275 6.939 -12.446 1.00 93.31 290 GLU A O 1
ATOM 2301 N N . ASP A 1 291 ? -15.344 5.943 -12.968 1.00 94.00 291 ASP A N 1
ATOM 2302 C CA . ASP A 1 291 ? -15.529 4.741 -12.130 1.00 94.00 291 ASP A CA 1
ATOM 2303 C C . ASP A 1 291 ? -14.511 4.669 -10.977 1.00 94.00 291 ASP A C 1
ATOM 2305 O O . ASP A 1 291 ? -13.990 3.614 -10.636 1.00 94.00 291 ASP A O 1
ATOM 2309 N N . THR A 1 292 ? -14.149 5.806 -10.386 1.00 95.19 292 THR A N 1
ATOM 2310 C CA . THR A 1 292 ? -13.135 5.839 -9.316 1.00 95.19 292 THR A CA 1
ATOM 2311 C C . THR A 1 292 ? -13.748 5.690 -7.922 1.00 95.19 292 THR A C 1
ATOM 2313 O O . THR A 1 292 ? -14.924 5.983 -7.701 1.00 95.19 292 THR A O 1
ATOM 2316 N N . LEU A 1 293 ? -12.918 5.352 -6.926 1.00 94.19 293 LEU A N 1
ATOM 2317 C CA . LEU A 1 293 ? -13.290 5.377 -5.501 1.00 94.19 293 LEU A CA 1
ATOM 2318 C C . LEU A 1 293 ? -13.897 6.727 -5.085 1.00 94.19 293 LEU A C 1
ATOM 2320 O O . LEU A 1 293 ? -14.834 6.784 -4.283 1.00 94.19 293 LEU A O 1
ATOM 2324 N N . ALA A 1 294 ? -13.387 7.822 -5.658 1.00 95.25 294 ALA A N 1
ATOM 2325 C CA . ALA A 1 294 ? -13.927 9.151 -5.423 1.00 95.25 294 ALA A CA 1
ATOM 2326 C C . ALA A 1 294 ? -15.386 9.246 -5.895 1.00 95.25 294 ALA A C 1
ATOM 2328 O O . ALA A 1 294 ? -16.221 9.718 -5.125 1.00 95.25 294 ALA A O 1
ATOM 2329 N N . VAL A 1 295 ? -15.706 8.727 -7.087 1.0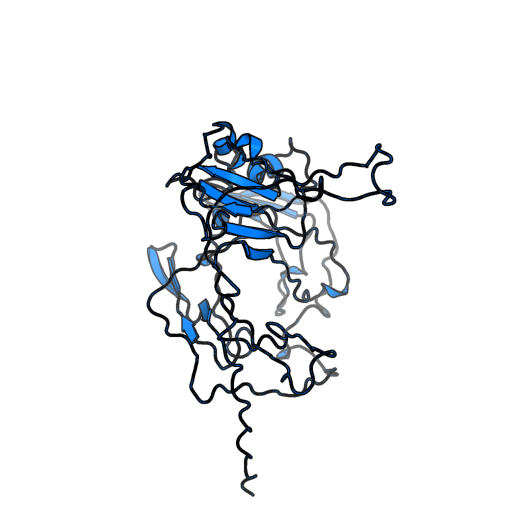0 96.19 295 VAL A N 1
ATOM 2330 C CA . VAL A 1 295 ? -17.076 8.688 -7.622 1.00 96.19 295 VAL A CA 1
ATOM 2331 C C . VAL A 1 295 ? -17.977 7.768 -6.799 1.00 96.19 295 VAL A C 1
ATOM 2333 O O . VAL A 1 295 ? -19.085 8.163 -6.440 1.00 96.19 295 VAL A O 1
ATOM 2336 N N . TRP A 1 296 ? -17.512 6.575 -6.419 1.00 96.44 296 TRP A N 1
ATOM 2337 C CA . TRP A 1 296 ? -18.305 5.648 -5.598 1.00 96.44 296 TRP A CA 1
ATOM 2338 C C . TRP A 1 296 ? -18.719 6.279 -4.267 1.00 96.44 296 TRP A C 1
ATOM 2340 O O . TRP A 1 296 ? -19.879 6.192 -3.866 1.00 96.44 296 TRP A O 1
ATOM 2350 N N . SER A 1 297 ? -17.791 7.000 -3.635 1.00 94.62 297 SER A N 1
ATOM 2351 C CA . SER A 1 297 ? -18.016 7.692 -2.363 1.00 94.62 297 SER A CA 1
ATOM 2352 C C . SER A 1 297 ? -18.886 8.956 -2.462 1.00 94.62 297 SER A C 1
ATOM 2354 O O . SER A 1 297 ? -19.102 9.624 -1.447 1.00 94.62 297 SER A O 1
ATOM 2356 N N . LEU A 1 298 ? -19.361 9.338 -3.656 1.00 96.19 298 LEU A N 1
ATOM 2357 C CA . LEU A 1 298 ? -20.385 10.380 -3.816 1.00 96.19 298 LEU A CA 1
ATOM 2358 C C . LEU A 1 298 ? -21.775 9.878 -3.412 1.00 96.19 298 LEU A C 1
ATOM 2360 O O . LEU A 1 298 ? -22.627 10.686 -3.057 1.00 96.19 298 LEU A O 1
ATOM 2364 N N . ARG A 1 299 ? -21.994 8.555 -3.403 1.00 96.50 299 ARG A N 1
ATOM 2365 C CA . ARG A 1 299 ? -23.248 7.940 -2.931 1.00 96.50 299 ARG A CA 1
ATOM 2366 C C . ARG A 1 299 ? -23.485 8.172 -1.439 1.00 96.50 299 ARG A C 1
ATOM 2368 O O . ARG A 1 299 ? -24.621 8.066 -0.990 1.00 96.50 299 ARG A O 1
ATOM 2375 N N . ASN A 1 300 ? -22.420 8.486 -0.701 1.00 97.38 300 ASN A N 1
ATOM 2376 C CA . ASN A 1 300 ? -22.437 8.836 0.712 1.00 97.38 300 ASN A CA 1
ATOM 2377 C C . ASN A 1 300 ? -23.202 7.825 1.580 1.00 97.38 300 ASN A C 1
ATOM 2379 O O . ASN A 1 300 ? -24.066 8.192 2.376 1.00 97.38 300 ASN A O 1
ATOM 2383 N N . ARG A 1 301 ? -22.907 6.537 1.386 1.00 97.00 301 ARG A N 1
ATOM 2384 C CA . ARG A 1 301 ? -23.603 5.440 2.072 1.00 97.00 301 ARG A CA 1
ATOM 2385 C C . ARG A 1 301 ? -23.392 5.500 3.586 1.00 97.00 301 ARG A C 1
ATOM 2387 O O . ARG A 1 301 ? -22.389 6.026 4.068 1.00 97.00 301 ARG A O 1
ATOM 2394 N N . GLU A 1 302 ? -24.332 4.921 4.329 1.00 96.69 302 GLU A N 1
ATOM 2395 C CA . GLU A 1 302 ? -24.181 4.701 5.767 1.00 96.69 302 GLU A CA 1
ATOM 2396 C C . GLU A 1 302 ? -23.122 3.618 6.024 1.00 96.69 302 GLU A C 1
ATOM 2398 O O . GLU A 1 302 ? -23.164 2.534 5.436 1.00 96.69 302 GLU A O 1
ATOM 2403 N N . ILE A 1 303 ? -22.178 3.920 6.912 1.00 94.94 303 ILE A N 1
ATOM 2404 C CA . ILE A 1 303 ? -21.054 3.043 7.273 1.00 94.94 303 ILE A CA 1
ATOM 2405 C C . ILE A 1 303 ? -21.049 2.661 8.760 1.00 94.94 303 ILE A C 1
ATOM 2407 O O . ILE A 1 303 ? -20.254 1.812 9.162 1.00 94.94 303 ILE A O 1
ATOM 2411 N N . ASP A 1 304 ? -21.937 3.242 9.574 1.00 93.31 304 ASP A N 1
ATOM 2412 C CA . ASP A 1 304 ? -22.031 2.915 10.998 1.00 93.31 304 ASP A CA 1
ATOM 2413 C C . ASP A 1 304 ? -22.592 1.500 11.211 1.00 93.31 304 ASP A C 1
ATOM 2415 O O . ASP A 1 304 ? -23.660 1.142 10.709 1.00 93.31 304 ASP A O 1
ATOM 2419 N N . ASN A 1 305 ? -21.848 0.679 11.954 1.00 93.25 305 ASN A N 1
ATOM 2420 C CA . ASN A 1 305 ? -22.166 -0.721 12.242 1.00 93.25 305 ASN A CA 1
ATOM 2421 C C . ASN A 1 305 ? -22.534 -1.564 10.995 1.00 93.25 305 ASN A C 1
ATOM 2423 O O . ASN A 1 305 ? -23.436 -2.407 11.039 1.00 93.25 305 ASN A O 1
ATOM 2427 N N . LYS A 1 306 ? -21.848 -1.332 9.868 1.00 93.19 306 LYS A N 1
ATOM 2428 C CA . LYS A 1 306 ? -21.987 -2.110 8.623 1.00 93.19 306 LYS A CA 1
ATOM 2429 C C . LYS A 1 306 ? -20.713 -2.888 8.296 1.00 93.19 306 LYS A C 1
ATOM 2431 O O . LYS A 1 306 ? -19.665 -2.700 8.913 1.00 93.19 306 LYS A O 1
ATOM 2436 N N . ASP A 1 307 ? -20.810 -3.748 7.285 1.00 92.50 307 ASP A N 1
ATOM 2437 C CA . ASP A 1 307 ? -19.628 -4.268 6.605 1.00 92.50 307 ASP A CA 1
ATOM 2438 C C . ASP A 1 307 ? -19.037 -3.170 5.714 1.00 92.50 307 ASP A C 1
ATOM 2440 O O . ASP A 1 307 ? -19.739 -2.566 4.896 1.00 92.50 307 ASP A O 1
ATOM 2444 N N . ILE A 1 308 ? -17.760 -2.873 5.915 1.00 91.12 308 ILE A N 1
ATOM 2445 C CA . ILE A 1 308 ? -17.093 -1.726 5.306 1.00 91.12 308 ILE A CA 1
ATOM 2446 C C . ILE A 1 308 ? -15.671 -2.102 4.890 1.00 91.12 308 ILE A C 1
ATOM 2448 O O . ILE A 1 308 ? -15.061 -3.041 5.408 1.00 91.12 308 ILE A O 1
ATOM 2452 N N . VAL A 1 309 ? -15.130 -1.326 3.961 1.00 90.44 309 VAL A N 1
ATOM 2453 C CA . VAL A 1 309 ? -13.791 -1.480 3.405 1.00 90.44 309 VAL A CA 1
ATOM 2454 C C . VAL A 1 309 ? -13.000 -0.214 3.687 1.00 90.44 309 VAL A C 1
ATOM 2456 O O . VAL A 1 309 ? -13.456 0.900 3.434 1.00 90.44 309 VAL A O 1
ATOM 2459 N N . PHE A 1 310 ? -11.797 -0.404 4.215 1.00 89.56 310 PHE A N 1
ATOM 2460 C CA . PHE A 1 310 ? -10.827 0.655 4.443 1.00 89.56 310 PHE A CA 1
ATOM 2461 C C . PHE A 1 310 ? -9.823 0.703 3.290 1.00 89.56 310 PHE A C 1
ATOM 2463 O O . PHE A 1 310 ? -9.189 -0.304 2.969 1.00 89.56 310 PHE A O 1
ATOM 2470 N N . TRP A 1 311 ? -9.651 1.890 2.715 1.00 91.56 311 TRP A N 1
ATOM 2471 C CA . TRP A 1 311 ? -8.687 2.165 1.656 1.00 91.56 311 TRP A CA 1
ATOM 2472 C C . TRP A 1 311 ? -7.622 3.116 2.190 1.00 91.56 311 TRP A C 1
ATOM 2474 O O . TRP A 1 311 ? -7.941 4.208 2.669 1.00 91.56 311 TRP A O 1
ATOM 2484 N N . TYR A 1 312 ? -6.358 2.708 2.090 1.00 91.12 312 TYR A N 1
ATOM 2485 C CA . TYR A 1 312 ? -5.216 3.501 2.532 1.00 91.12 312 TYR A CA 1
ATOM 2486 C C . TYR A 1 312 ? -4.317 3.858 1.358 1.00 91.12 312 TYR A C 1
ATOM 2488 O O . TYR A 1 312 ? -3.866 2.976 0.626 1.00 91.12 312 TYR A O 1
ATOM 2496 N N . VAL A 1 313 ? -4.041 5.149 1.201 1.00 89.19 313 VAL A N 1
ATOM 2497 C CA . VAL A 1 313 ? -3.159 5.668 0.159 1.00 89.19 313 VAL A CA 1
ATOM 2498 C C . VAL A 1 313 ? -1.801 5.988 0.766 1.00 89.19 313 VAL A C 1
ATOM 2500 O O . VAL A 1 313 ? -1.667 6.887 1.599 1.00 89.19 313 VAL A O 1
ATOM 2503 N N . ILE A 1 314 ? -0.791 5.260 0.299 1.00 85.88 314 ILE A N 1
ATOM 2504 C CA . ILE A 1 314 ? 0.624 5.517 0.567 1.00 85.88 314 ILE A CA 1
ATOM 2505 C C . ILE A 1 314 ? 1.233 6.081 -0.704 1.00 85.88 314 ILE A C 1
ATOM 2507 O O . ILE A 1 314 ? 0.921 5.625 -1.801 1.00 85.88 314 ILE A O 1
ATOM 2511 N N . GLY A 1 315 ? 2.138 7.035 -0.556 1.00 82.75 315 GLY A N 1
ATOM 2512 C CA . GLY A 1 315 ? 2.945 7.501 -1.669 1.00 82.75 315 GLY A CA 1
ATOM 2513 C C . GLY A 1 315 ? 4.142 8.307 -1.193 1.00 82.75 315 GLY A C 1
ATOM 2514 O O . GLY A 1 315 ? 4.293 8.592 -0.002 1.00 82.75 315 GLY A O 1
ATOM 2515 N N . ILE A 1 316 ? 5.000 8.644 -2.148 1.00 82.88 316 ILE A N 1
ATOM 2516 C CA . ILE A 1 316 ? 6.281 9.310 -1.935 1.00 82.88 316 ILE A CA 1
ATOM 2517 C C . ILE A 1 316 ? 6.438 10.355 -3.041 1.00 82.88 316 ILE A C 1
ATOM 2519 O O . ILE A 1 316 ? 6.164 10.067 -4.206 1.00 82.88 316 ILE A O 1
ATOM 2523 N N . HIS A 1 317 ? 6.889 11.558 -2.689 1.00 84.25 317 HIS A N 1
ATOM 2524 C CA . HIS A 1 317 ? 7.414 12.501 -3.675 1.00 84.25 317 HIS A CA 1
ATOM 2525 C C . HIS A 1 317 ? 8.890 12.193 -3.873 1.00 84.25 317 HIS A C 1
ATOM 2527 O O . HIS A 1 317 ? 9.693 12.420 -2.971 1.00 84.25 317 HIS A O 1
ATOM 2533 N N . HIS A 1 318 ? 9.235 11.626 -5.024 1.00 81.44 318 HIS A N 1
ATOM 2534 C CA . HIS A 1 318 ? 10.614 11.286 -5.345 1.00 81.44 318 HIS A CA 1
ATOM 2535 C C . HIS A 1 318 ? 11.245 12.435 -6.130 1.00 81.44 318 HIS A C 1
ATOM 2537 O O . HIS A 1 318 ? 10.784 12.768 -7.220 1.00 81.44 318 HIS A O 1
ATOM 2543 N N . LEU A 1 319 ? 12.257 13.074 -5.539 1.00 83.62 319 LEU A N 1
ATOM 2544 C CA . LEU A 1 319 ? 13.148 14.005 -6.224 1.00 83.62 319 LEU A CA 1
ATOM 2545 C C . LEU A 1 319 ? 14.452 13.245 -6.479 1.00 83.62 319 LEU A C 1
ATOM 2547 O O . LEU A 1 319 ? 15.188 13.036 -5.513 1.00 83.62 319 LEU A O 1
ATOM 2551 N N . PRO A 1 320 ? 14.720 12.805 -7.721 1.00 79.44 320 PRO A N 1
ATOM 2552 C CA . PRO A 1 320 ? 15.908 12.018 -8.012 1.00 79.44 320 PRO A CA 1
ATOM 2553 C C . PRO A 1 320 ? 17.193 12.757 -7.631 1.00 79.44 320 PRO A C 1
ATOM 2555 O O . PRO A 1 320 ? 17.336 13.948 -7.925 1.00 79.44 320 PRO A O 1
ATOM 2558 N N . CYS A 1 321 ? 18.134 12.049 -7.011 1.00 78.62 321 CYS A N 1
ATOM 2559 C CA . CYS A 1 321 ? 19.479 12.551 -6.720 1.00 78.62 321 CYS A CA 1
ATOM 2560 C C . CYS A 1 321 ? 20.558 11.731 -7.446 1.00 78.62 321 CYS A C 1
ATOM 2562 O O . CYS A 1 321 ? 20.256 10.784 -8.172 1.00 78.62 321 CYS A O 1
ATOM 2564 N N . GLN A 1 322 ? 21.830 12.118 -7.304 1.00 84.62 322 GLN A N 1
ATOM 2565 C CA . GLN A 1 322 ? 22.927 11.461 -8.027 1.00 84.62 322 GLN A CA 1
ATOM 2566 C C . GLN A 1 322 ? 23.089 9.994 -7.615 1.00 84.62 322 GLN A C 1
ATOM 2568 O O . GLN A 1 322 ? 23.398 9.155 -8.452 1.00 84.62 322 GLN A O 1
ATOM 2573 N N . GLU A 1 323 ? 22.834 9.685 -6.347 1.00 84.62 323 GLU A N 1
ATOM 2574 C CA . GLU A 1 323 ? 22.896 8.343 -5.772 1.00 84.62 323 GLU A CA 1
ATOM 2575 C C . GLU A 1 323 ? 21.810 7.406 -6.316 1.00 84.62 323 GLU A C 1
ATOM 2577 O O . GLU A 1 323 ? 21.975 6.189 -6.255 1.00 84.62 323 GLU A O 1
ATOM 2582 N N . ASP A 1 324 ? 20.729 7.946 -6.890 1.00 78.25 324 ASP A N 1
ATOM 2583 C CA . ASP A 1 324 ? 19.684 7.140 -7.529 1.00 78.25 324 ASP A CA 1
ATOM 2584 C C . ASP A 1 324 ? 20.125 6.604 -8.904 1.00 78.25 324 ASP A C 1
ATOM 2586 O O . ASP A 1 324 ? 19.471 5.745 -9.504 1.00 78.25 324 ASP A O 1
ATOM 2590 N N . PHE A 1 325 ? 21.253 7.104 -9.412 1.00 79.19 325 PHE A N 1
ATOM 2591 C CA . PHE A 1 325 ? 21.847 6.724 -10.680 1.00 79.19 325 PHE A CA 1
ATOM 2592 C C . PHE A 1 325 ? 23.142 5.927 -10.457 1.00 79.19 325 PHE A C 1
ATOM 2594 O O . PHE A 1 325 ? 23.955 6.285 -9.610 1.00 79.19 325 PHE A O 1
ATOM 2601 N N . PRO A 1 326 ? 23.414 4.867 -11.238 1.00 77.62 326 PRO A N 1
ATOM 2602 C CA . PRO A 1 326 ? 22.611 4.298 -12.321 1.00 77.62 326 PRO A CA 1
ATOM 2603 C C . PRO A 1 326 ? 21.518 3.336 -11.818 1.00 77.62 326 PRO A C 1
ATOM 2605 O O . PRO A 1 326 ? 20.709 2.853 -12.606 1.00 77.62 326 PRO A O 1
ATOM 2608 N N . LEU A 1 327 ? 21.499 2.988 -10.539 1.00 81.25 327 LEU A N 1
ATOM 2609 C CA . LEU A 1 327 ? 20.484 2.116 -9.967 1.00 81.25 327 LEU A CA 1
ATOM 2610 C C . LEU A 1 327 ? 20.143 2.636 -8.578 1.00 81.25 327 LEU A C 1
ATOM 2612 O O . LEU A 1 327 ? 21.027 2.745 -7.733 1.00 81.25 327 LEU A O 1
ATOM 2616 N N . MET A 1 328 ? 18.863 2.915 -8.359 1.00 77.25 328 MET A N 1
ATOM 2617 C CA . MET A 1 328 ? 18.391 3.506 -7.118 1.00 77.25 328 MET A CA 1
ATOM 2618 C C . MET A 1 328 ? 18.506 2.517 -5.946 1.00 77.25 328 MET A C 1
ATOM 2620 O O . MET A 1 328 ? 17.982 1.400 -6.043 1.00 77.25 328 MET A O 1
ATOM 2624 N N . PRO A 1 329 ? 19.133 2.906 -4.819 1.00 76.56 329 PRO A N 1
ATOM 2625 C CA . PRO A 1 329 ? 19.043 2.157 -3.573 1.00 76.56 329 PRO A CA 1
ATOM 2626 C C . PRO A 1 329 ? 17.587 2.005 -3.114 1.00 76.56 329 PRO A C 1
ATOM 2628 O O . PRO A 1 329 ? 16.734 2.853 -3.363 1.00 76.56 329 PRO A O 1
ATOM 2631 N N . THR A 1 330 ? 17.270 0.915 -2.416 1.00 76.06 330 THR A N 1
ATOM 2632 C CA . THR A 1 330 ? 15.886 0.652 -1.996 1.00 76.06 330 THR A CA 1
ATOM 2633 C C . THR A 1 330 ? 15.372 1.709 -1.013 1.00 76.06 330 THR A C 1
ATOM 2635 O O . THR A 1 330 ? 15.913 1.863 0.081 1.00 76.06 330 THR A O 1
ATOM 2638 N N . LEU A 1 331 ? 14.254 2.358 -1.357 1.00 73.12 331 LEU A N 1
ATOM 2639 C CA . LEU A 1 331 ? 13.484 3.216 -0.457 1.00 73.12 331 LEU A CA 1
ATOM 2640 C C . LEU A 1 331 ? 12.274 2.450 0.096 1.00 73.12 331 LEU A C 1
ATOM 2642 O O . LEU A 1 331 ? 11.475 1.905 -0.662 1.00 73.12 331 LEU A O 1
ATOM 2646 N N . SER A 1 332 ? 12.126 2.408 1.422 1.00 74.00 332 SER A N 1
ATOM 2647 C CA . SER A 1 332 ? 11.052 1.661 2.091 1.00 74.00 332 SER A CA 1
ATOM 2648 C C . SER A 1 332 ? 9.981 2.586 2.666 1.00 74.00 332 SER A C 1
ATOM 2650 O O . SER A 1 332 ? 10.288 3.532 3.388 1.00 74.00 332 SER A O 1
ATOM 2652 N N . ALA A 1 333 ? 8.714 2.264 2.411 1.00 75.38 333 ALA A N 1
ATOM 2653 C CA . ALA A 1 333 ? 7.559 2.890 3.047 1.00 75.38 333 ALA A CA 1
ATOM 2654 C C . ALA A 1 333 ? 6.555 1.819 3.486 1.00 75.38 333 ALA A C 1
ATOM 2656 O O . ALA A 1 333 ? 6.450 0.755 2.879 1.00 75.38 333 ALA A O 1
ATOM 2657 N N . GLY A 1 334 ? 5.808 2.099 4.549 1.00 77.50 334 GLY A N 1
ATOM 2658 C CA . GLY A 1 334 ? 4.845 1.156 5.102 1.00 77.50 334 GLY A CA 1
ATOM 2659 C C . GLY A 1 334 ? 3.944 1.794 6.147 1.00 77.50 334 GLY A C 1
ATOM 2660 O O . GLY A 1 334 ? 3.989 2.999 6.386 1.00 77.50 334 GLY A O 1
ATOM 2661 N N . PHE A 1 335 ? 3.108 0.969 6.762 1.00 84.06 335 PHE A N 1
ATOM 2662 C CA . PHE A 1 335 ? 2.214 1.340 7.853 1.00 84.06 335 PHE A CA 1
ATOM 2663 C C . PHE A 1 335 ? 2.013 0.138 8.768 1.00 84.06 335 PHE A C 1
ATOM 2665 O O . PHE A 1 335 ? 2.276 -1.000 8.379 1.00 84.06 335 PHE A O 1
ATOM 2672 N N . GLU A 1 336 ? 1.525 0.389 9.978 1.00 83.88 336 GLU A N 1
ATOM 2673 C CA . GLU A 1 336 ? 1.209 -0.666 10.934 1.00 83.88 336 GLU A CA 1
ATOM 2674 C C . GLU A 1 336 ? -0.287 -0.642 11.261 1.00 83.88 336 GLU A C 1
ATOM 2676 O O . GLU A 1 336 ? -0.862 0.406 11.558 1.00 83.88 336 GLU A O 1
ATOM 2681 N N . LEU A 1 337 ? -0.917 -1.817 11.241 1.00 85.56 337 LEU A N 1
ATOM 2682 C CA . LEU A 1 337 ? -2.218 -2.033 11.865 1.00 85.56 337 LEU A CA 1
ATOM 2683 C C . LEU A 1 337 ? -1.987 -2.682 13.226 1.00 85.56 337 LEU A C 1
ATOM 2685 O O . LEU A 1 337 ? -1.625 -3.855 13.311 1.00 85.56 337 LEU A O 1
ATOM 2689 N N . ARG A 1 338 ? -2.195 -1.915 14.298 1.00 84.38 338 ARG A N 1
ATOM 2690 C CA . ARG A 1 338 ? -1.931 -2.363 15.668 1.00 84.38 338 ARG A CA 1
ATOM 2691 C C . ARG A 1 338 ? -3.231 -2.722 16.396 1.00 84.38 338 ARG A C 1
ATOM 2693 O O . ARG A 1 338 ? -4.113 -1.864 16.478 1.00 84.38 338 ARG A O 1
ATOM 2700 N N . PRO A 1 339 ? -3.352 -3.918 16.999 1.00 88.69 339 PRO A N 1
ATOM 2701 C CA . PRO A 1 339 ? -4.503 -4.251 17.833 1.00 88.69 339 PRO A CA 1
ATOM 2702 C C . PRO A 1 339 ? -4.690 -3.208 18.946 1.00 88.69 339 PRO A C 1
ATOM 2704 O O . PRO A 1 339 ? -3.740 -2.857 19.643 1.00 88.69 339 PRO A O 1
ATOM 2707 N N . THR A 1 340 ? -5.907 -2.696 19.109 1.00 87.12 340 THR A N 1
ATOM 2708 C CA . THR A 1 340 ? -6.274 -1.672 20.098 1.00 87.12 340 THR A CA 1
ATOM 2709 C C . THR A 1 340 ? -7.527 -2.136 20.819 1.00 87.12 340 THR A C 1
ATOM 2711 O O . THR A 1 340 ? -8.602 -2.182 20.232 1.00 87.12 340 THR A O 1
ATOM 2714 N N . ASN A 1 341 ? -7.376 -2.542 22.082 1.00 91.94 341 ASN A N 1
ATOM 2715 C CA . ASN A 1 341 ? -8.425 -3.216 22.859 1.00 91.94 341 ASN A CA 1
ATOM 2716 C C . ASN A 1 341 ? -8.943 -4.520 22.215 1.00 91.94 341 ASN A C 1
ATOM 2718 O O . ASN A 1 341 ? -10.025 -4.984 22.550 1.00 91.94 341 ASN A O 1
ATOM 2722 N N . PHE A 1 342 ? -8.187 -5.121 21.288 1.00 90.00 342 PHE A N 1
ATOM 2723 C CA . PHE A 1 342 ? -8.579 -6.376 20.638 1.00 90.00 342 PHE A CA 1
ATOM 2724 C C . PHE A 1 342 ? -8.389 -7.612 21.536 1.00 90.00 342 PHE A C 1
ATOM 2726 O O . PHE A 1 342 ? -9.072 -8.620 21.395 1.00 90.00 342 PHE A O 1
ATOM 2733 N N . PHE A 1 343 ? -7.432 -7.552 22.454 1.00 90.06 343 PHE A N 1
ATOM 2734 C CA . PHE A 1 343 ? -7.157 -8.619 23.408 1.00 90.06 343 PHE A CA 1
ATOM 2735 C C . PHE A 1 343 ? -7.465 -8.118 24.817 1.00 90.06 343 PHE A C 1
ATOM 2737 O O . PHE A 1 343 ? -7.328 -6.927 25.095 1.00 90.06 343 PHE A O 1
ATOM 2744 N N . GLU A 1 344 ? -7.841 -9.028 25.718 1.00 91.25 344 GLU A N 1
ATOM 2745 C CA . GLU A 1 344 ? -8.083 -8.693 27.132 1.00 91.25 344 GLU A CA 1
ATOM 2746 C C . GLU A 1 344 ? -6.813 -8.191 27.839 1.00 91.25 344 GLU A C 1
ATOM 2748 O O . GLU A 1 344 ? -6.877 -7.427 28.797 1.00 91.25 344 GLU A O 1
ATOM 2753 N N . SER A 1 345 ? -5.647 -8.628 27.368 1.00 90.06 345 SER A N 1
ATOM 2754 C CA . SER A 1 345 ? -4.330 -8.195 27.823 1.00 90.06 345 SER A CA 1
ATOM 2755 C C . SER A 1 345 ? -3.301 -8.440 26.716 1.00 90.06 345 SER A C 1
ATOM 2757 O O . SER A 1 345 ? -3.655 -8.890 25.625 1.00 90.06 345 SER A O 1
ATOM 2759 N N . SER A 1 346 ? -2.027 -8.122 26.964 1.00 85.12 346 SER A N 1
ATOM 2760 C CA . SER A 1 346 ? -0.965 -8.313 25.971 1.00 85.12 346 SER A CA 1
ATOM 2761 C C . SER A 1 346 ? -0.964 -9.754 25.419 1.00 85.12 346 SER A C 1
ATOM 2763 O O . SER A 1 346 ? -0.747 -10.693 26.194 1.00 85.12 346 SER A O 1
ATOM 2765 N N . PRO A 1 347 ? -1.161 -9.961 24.098 1.00 85.62 347 PRO A N 1
ATOM 2766 C CA . PRO A 1 347 ? -1.234 -11.302 23.506 1.00 85.62 347 PRO A CA 1
ATOM 2767 C C . PRO A 1 347 ? 0.101 -12.053 23.585 1.00 85.62 347 PRO A C 1
ATOM 2769 O O . PRO A 1 347 ? 0.145 -13.272 23.456 1.00 85.62 347 PRO A O 1
ATOM 2772 N N . VAL A 1 348 ? 1.194 -11.329 23.835 1.00 80.06 348 VAL A N 1
ATOM 2773 C CA . VAL A 1 348 ? 2.559 -11.860 23.882 1.00 80.06 348 VAL A CA 1
ATOM 2774 C C . VAL A 1 348 ? 3.083 -12.055 25.306 1.00 80.06 348 VAL A C 1
ATOM 2776 O O . VAL A 1 348 ? 4.253 -12.370 25.497 1.00 80.06 348 VAL A O 1
ATOM 2779 N N . LEU A 1 349 ? 2.224 -11.903 26.320 1.00 80.50 349 LEU A N 1
ATOM 2780 C CA . LEU A 1 349 ? 2.613 -12.011 27.730 1.00 80.50 349 LEU A CA 1
ATOM 2781 C C . LEU A 1 349 ? 3.168 -13.397 28.101 1.00 80.50 349 LEU A C 1
ATOM 2783 O O . LEU A 1 349 ? 3.997 -13.509 28.998 1.00 80.50 349 LEU A O 1
ATOM 2787 N N . LYS A 1 350 ? 2.697 -14.452 27.424 1.00 81.44 350 LYS A N 1
ATOM 2788 C CA . LYS A 1 350 ? 3.082 -15.853 27.680 1.00 81.44 350 LYS A CA 1
ATOM 2789 C C . LYS A 1 350 ? 4.044 -16.425 26.633 1.00 81.44 350 LYS A C 1
ATOM 2791 O O . LYS A 1 350 ? 4.336 -17.618 26.667 1.00 81.44 350 LYS A O 1
ATOM 2796 N N . VAL A 1 351 ? 4.503 -15.605 25.690 1.00 78.44 351 VAL A N 1
ATOM 2797 C CA . VAL A 1 351 ? 5.419 -16.047 24.634 1.00 78.44 351 VAL A CA 1
ATOM 2798 C C . VAL A 1 351 ? 6.828 -16.101 25.210 1.00 78.44 351 VAL A C 1
ATOM 2800 O O . VAL A 1 351 ? 7.316 -15.115 25.758 1.00 78.44 351 VAL A O 1
ATOM 2803 N N . LYS A 1 352 ? 7.474 -17.262 25.092 1.00 75.69 352 LYS A N 1
ATOM 2804 C CA . LYS A 1 352 ? 8.871 -17.442 25.497 1.00 75.69 352 LYS A CA 1
ATOM 2805 C C . LYS A 1 352 ? 9.801 -17.017 24.358 1.00 75.69 352 LYS A C 1
ATOM 2807 O O . LYS A 1 352 ? 9.455 -17.255 23.198 1.00 75.69 352 LYS A O 1
ATOM 2812 N N . PRO A 1 353 ? 10.967 -16.423 24.658 1.00 71.62 353 PRO A N 1
ATOM 2813 C CA . PRO A 1 353 ? 11.960 -16.146 23.633 1.00 71.62 353 PRO A CA 1
ATOM 2814 C C . PRO A 1 353 ? 12.457 -17.458 22.998 1.00 71.62 353 PRO A C 1
ATOM 2816 O O . PRO A 1 353 ? 12.509 -18.491 23.681 1.00 71.62 353 PRO A O 1
ATOM 2819 N N . PRO A 1 354 ? 12.813 -17.443 21.700 1.00 72.31 354 PRO A N 1
ATOM 2820 C CA . PRO A 1 354 ? 13.464 -18.581 21.067 1.00 72.31 354 PRO A CA 1
ATOM 2821 C C . PRO A 1 354 ? 14.783 -18.881 21.786 1.00 72.31 354 PRO A C 1
ATOM 2823 O O . PRO A 1 354 ? 15.493 -17.973 22.221 1.00 72.31 354 PRO A O 1
ATOM 2826 N N . LYS A 1 355 ? 15.108 -20.168 21.937 1.00 74.06 355 LYS A N 1
ATOM 2827 C CA . LYS A 1 355 ? 16.351 -20.574 22.598 1.00 74.06 355 LYS A CA 1
ATOM 2828 C C . LYS A 1 355 ? 17.547 -20.202 21.714 1.00 74.06 355 LYS A C 1
ATOM 2830 O O . LYS A 1 355 ? 17.513 -20.511 20.522 1.00 74.06 355 LYS A O 1
ATOM 2835 N N . PRO A 1 356 ? 18.614 -19.606 22.271 1.00 72.44 356 PRO A N 1
ATOM 2836 C CA . PRO A 1 356 ? 19.866 -19.456 21.547 1.00 72.44 356 PRO A CA 1
ATOM 2837 C C . PRO A 1 356 ? 20.386 -20.833 21.129 1.00 72.44 356 PRO A C 1
ATOM 2839 O O . PRO A 1 356 ? 20.475 -21.742 21.956 1.00 72.44 356 PRO A O 1
ATOM 2842 N N . VAL A 1 357 ? 20.729 -20.987 19.852 1.00 75.19 357 VAL A N 1
ATOM 2843 C CA . VAL A 1 357 ? 21.352 -22.206 19.333 1.00 75.19 357 VAL A CA 1
ATOM 2844 C C . VAL A 1 357 ? 22.803 -21.897 19.007 1.00 75.19 357 VAL A C 1
ATOM 2846 O O . VAL A 1 357 ? 23.099 -20.994 18.225 1.00 75.19 357 VAL A O 1
ATOM 2849 N N . THR A 1 358 ? 23.718 -22.655 19.604 1.00 76.12 358 THR A N 1
ATOM 2850 C CA . THR A 1 358 ? 25.135 -22.589 19.249 1.00 76.12 358 THR A CA 1
ATOM 2851 C C . THR A 1 358 ? 25.318 -23.201 17.868 1.00 76.12 358 THR A C 1
ATOM 2853 O O . THR A 1 358 ? 24.948 -24.355 17.646 1.00 76.12 358 THR A O 1
ATOM 2856 N N . LEU A 1 359 ? 25.898 -22.441 16.939 1.00 71.75 359 LEU A N 1
ATOM 2857 C CA . LEU A 1 359 ? 26.216 -22.959 15.612 1.00 71.75 359 LEU A CA 1
ATOM 2858 C C . LEU A 1 359 ? 27.149 -24.177 15.731 1.00 71.75 359 LEU A C 1
ATOM 2860 O O . LEU A 1 359 ? 28.094 -24.140 16.531 1.00 71.75 359 LEU A O 1
ATOM 2864 N N . PRO A 1 360 ? 26.922 -25.246 14.947 1.00 75.00 360 PRO A N 1
ATOM 2865 C CA . PRO A 1 360 ? 27.825 -26.385 14.931 1.00 75.00 360 PRO A CA 1
ATOM 2866 C C . PRO A 1 360 ? 29.222 -25.908 14.522 1.00 75.00 360 PRO A C 1
ATOM 2868 O O . PRO A 1 360 ? 29.406 -25.291 13.470 1.00 75.00 360 PRO A O 1
ATOM 2871 N N . LYS A 1 361 ? 30.221 -26.171 15.375 1.00 71.56 361 LYS A N 1
ATOM 2872 C CA . LYS A 1 361 ? 31.622 -25.903 15.045 1.00 71.56 361 LYS A CA 1
ATOM 2873 C C . LYS A 1 361 ? 32.003 -26.822 13.890 1.00 71.56 361 LYS A C 1
ATOM 2875 O O . LYS A 1 361 ? 32.115 -28.029 14.080 1.00 71.56 361 LYS A O 1
ATOM 2880 N N . CYS A 1 362 ? 32.199 -26.258 12.703 1.00 65.81 362 CYS A N 1
ATOM 2881 C CA . CYS A 1 362 ? 32.791 -27.003 11.602 1.00 65.81 362 CYS A CA 1
ATOM 2882 C C . CYS A 1 362 ? 34.229 -27.357 12.004 1.00 65.81 362 CYS A C 1
ATOM 2884 O O . CYS A 1 362 ? 35.041 -26.463 12.246 1.00 65.81 362 CYS A O 1
ATOM 2886 N N . SER A 1 363 ? 34.543 -28.647 12.113 1.00 59.25 363 SER A N 1
ATOM 2887 C CA . SER A 1 363 ? 35.933 -29.097 12.097 1.00 59.25 363 SER A CA 1
ATOM 2888 C C . SER A 1 363 ? 36.448 -28.788 10.695 1.00 59.25 363 SER A C 1
ATOM 2890 O O . SER A 1 363 ? 35.849 -29.244 9.722 1.00 59.25 363 SER A O 1
ATOM 2892 N N . ALA A 1 364 ? 37.503 -27.984 10.566 1.00 52.41 364 ALA A N 1
ATOM 2893 C CA . ALA A 1 364 ? 38.222 -27.925 9.301 1.00 52.41 364 ALA A CA 1
ATOM 2894 C C . ALA A 1 364 ? 38.705 -29.353 9.021 1.00 52.41 364 ALA A C 1
ATOM 2896 O O . ALA A 1 364 ? 39.526 -29.877 9.774 1.00 52.41 364 ALA A O 1
ATOM 2897 N N . ILE A 1 365 ? 38.112 -30.020 8.029 1.00 52.78 365 ILE A N 1
ATOM 2898 C CA . ILE A 1 365 ? 38.673 -31.269 7.521 1.00 52.78 365 ILE A CA 1
ATOM 2899 C C . ILE A 1 365 ? 39.997 -30.850 6.859 1.00 52.78 365 ILE A C 1
ATOM 2901 O O . ILE A 1 365 ? 39.948 -29.942 6.023 1.00 52.78 365 ILE A O 1
ATOM 2905 N N . PRO A 1 366 ? 41.145 -31.383 7.317 1.00 49.91 366 PRO A N 1
ATOM 2906 C CA . PRO A 1 366 ? 42.471 -30.950 6.883 1.00 49.91 366 PRO A CA 1
ATOM 2907 C C . PRO A 1 366 ? 42.729 -31.163 5.391 1.00 49.91 366 PRO A C 1
ATOM 2909 O O . PRO A 1 366 ? 42.123 -32.092 4.806 1.00 49.91 366 PRO A O 1
#